Protein AF-A0A564G6Y8-F1 (afdb_monomer_lite)

Foldseek 3Di:
DLVVVVPDQQPQDFAEAAPCPQPQLGLYHADPPDPVSVVVVVVSRVQLVVQSVLFDPLLSVFPQLLSLVLSNCRSSVGKADPFPPPDPSGNVSSSVDDPVSNVVSQVVCVVVVQWDWDDDVGGIIIHGDPVSNVLRRPDPVSVVSRPPPPDDDDDDDDDPDDDDDDDDDPPDDPPLNPDDQFDVVLQVVVCVVPNPVVLVVLLVVLLVLLVVQDDPPDDLVVNLVSLVVQLVSCVNSGRRSLNVLSVCCNVDDPVCNVVSSVSNNVSSVVSNVVVVD

Structure (mmCIF, N/CA/C/O backbone):
data_AF-A0A564G6Y8-F1
#
_entry.id   AF-A0A564G6Y8-F1
#
loop_
_atom_site.group_PDB
_atom_site.id
_atom_site.type_symbol
_atom_site.label_atom_id
_atom_site.label_alt_id
_atom_site.label_comp_id
_atom_site.label_asym_id
_atom_site.label_entity_id
_atom_site.label_seq_id
_atom_site.pdbx_PDB_ins_code
_atom_site.Cartn_x
_atom_site.Cartn_y
_atom_site.Cartn_z
_atom_site.occupancy
_atom_site.B_iso_or_equiv
_atom_site.auth_seq_id
_atom_site.auth_comp_id
_atom_site.auth_asym_id
_atom_site.auth_atom_id
_atom_site.pdbx_PDB_model_num
ATOM 1 N N . MET A 1 1 ? -14.590 5.970 0.891 1.00 46.12 1 MET A N 1
ATOM 2 C CA . MET A 1 1 ? -13.570 6.232 1.940 1.00 46.12 1 MET A CA 1
ATOM 3 C C . MET A 1 1 ? -12.193 6.660 1.417 1.00 46.12 1 MET A C 1
ATOM 5 O O . MET A 1 1 ? -11.614 7.534 2.045 1.00 46.12 1 MET A O 1
ATOM 9 N N . ARG A 1 2 ? -11.658 6.133 0.295 1.00 40.97 2 ARG A N 1
ATOM 10 C CA . ARG A 1 2 ? -10.359 6.598 -0.260 1.00 40.97 2 ARG A CA 1
ATOM 11 C C . ARG A 1 2 ? -10.330 8.102 -0.607 1.00 40.97 2 ARG A C 1
ATOM 13 O O . ARG A 1 2 ? -9.327 8.745 -0.338 1.00 40.97 2 ARG A O 1
ATOM 20 N N . ALA A 1 3 ? -11.436 8.666 -1.105 1.00 35.22 3 ALA A N 1
ATOM 21 C CA . ALA A 1 3 ? -11.527 10.088 -1.469 1.00 35.22 3 ALA A CA 1
ATOM 22 C C . ALA A 1 3 ? -11.421 11.051 -0.264 1.00 35.22 3 ALA A C 1
ATOM 24 O O . ALA A 1 3 ? -10.699 12.034 -0.337 1.00 35.22 3 ALA A O 1
ATOM 25 N N . LEU A 1 4 ? -12.034 10.724 0.883 1.00 41.53 4 LEU A N 1
ATOM 26 C CA . LEU A 1 4 ? -11.969 11.551 2.105 1.00 41.53 4 LEU A CA 1
ATOM 27 C C . LEU A 1 4 ? -10.580 11.568 2.768 1.00 41.53 4 LEU A C 1
ATOM 29 O O . LEU A 1 4 ? -10.288 12.452 3.568 1.00 41.53 4 LEU A O 1
ATOM 33 N N . ARG A 1 5 ? -9.721 10.590 2.450 1.00 51.88 5 ARG A N 1
ATOM 34 C CA . ARG A 1 5 ? -8.335 10.515 2.946 1.00 51.88 5 ARG A CA 1
ATOM 35 C C . ARG A 1 5 ? -7.335 11.250 2.048 1.00 51.88 5 ARG A C 1
ATOM 37 O O . ARG A 1 5 ? -6.194 11.431 2.457 1.00 51.88 5 ARG A O 1
ATOM 44 N N . ALA A 1 6 ? -7.747 11.657 0.845 1.00 44.59 6 ALA A N 1
ATOM 45 C CA . ALA A 1 6 ? -6.898 12.378 -0.103 1.00 44.59 6 ALA A CA 1
ATOM 46 C C . ALA A 1 6 ? -6.773 13.879 0.223 1.00 44.59 6 ALA A C 1
ATOM 48 O O . ALA A 1 6 ? -5.846 14.526 -0.252 1.00 44.59 6 ALA A O 1
ATOM 49 N N . GLU A 1 7 ? -7.655 14.428 1.065 1.00 42.41 7 GLU A N 1
ATOM 50 C CA . GLU A 1 7 ? -7.741 15.873 1.344 1.00 42.41 7 GLU A CA 1
ATOM 51 C C . GLU A 1 7 ? -6.740 16.405 2.392 1.00 42.41 7 GLU A C 1
ATOM 53 O O . GLU A 1 7 ? -6.908 17.509 2.906 1.00 42.41 7 GLU A O 1
ATOM 58 N N . GLY A 1 8 ? -5.670 15.666 2.695 1.00 48.22 8 GLY A N 1
ATOM 59 C CA . GLY A 1 8 ? -4.475 16.251 3.308 1.00 48.22 8 GLY A CA 1
ATOM 60 C C . GLY A 1 8 ? -3.803 15.425 4.412 1.00 48.22 8 GLY A C 1
ATOM 61 O O . GLY A 1 8 ? -4.428 14.560 5.035 1.00 48.22 8 GLY A O 1
ATOM 62 N N . PRO A 1 9 ? -2.509 15.691 4.674 1.00 49.94 9 PRO A N 1
ATOM 63 C CA . PRO A 1 9 ? -1.788 15.129 5.811 1.00 49.94 9 PRO A CA 1
ATOM 64 C C . PRO A 1 9 ? -2.436 15.628 7.113 1.00 49.94 9 PRO A C 1
ATOM 66 O O . PRO A 1 9 ? -2.500 16.828 7.353 1.00 49.94 9 PRO A O 1
ATOM 69 N N . GLY A 1 10 ? -2.966 14.718 7.936 1.00 55.22 10 GLY A N 1
ATOM 70 C CA . GLY A 1 10 ? -3.422 15.050 9.296 1.00 55.22 10 GLY A CA 1
ATOM 71 C C . GLY A 1 10 ? -4.819 14.567 9.689 1.00 55.22 10 GLY A C 1
ATOM 72 O O . GLY A 1 10 ? -5.166 14.620 10.869 1.00 55.22 10 GLY A O 1
ATOM 73 N N . ARG A 1 11 ? -5.634 14.041 8.765 1.00 67.62 11 ARG A N 1
ATOM 74 C CA . ARG A 1 11 ? -6.929 13.441 9.135 1.00 67.62 11 ARG A CA 1
ATOM 75 C C . ARG A 1 11 ? -6.769 11.961 9.472 1.00 67.62 11 ARG A C 1
ATOM 77 O O . ARG A 1 11 ? -7.093 11.085 8.675 1.00 67.62 11 ARG A O 1
ATOM 84 N N . PHE A 1 12 ? -6.281 11.688 10.681 1.00 81.00 12 PHE A N 1
ATOM 85 C CA . PHE A 1 12 ? -6.441 10.371 11.293 1.00 81.00 12 PHE A CA 1
ATOM 86 C C . PHE A 1 12 ? -7.941 10.133 11.484 1.00 81.00 12 PHE A C 1
ATOM 88 O O . PHE A 1 12 ? -8.602 10.864 12.224 1.00 81.00 12 PHE A O 1
ATOM 95 N N . LEU A 1 13 ? -8.483 9.151 10.768 1.00 83.94 13 LEU A N 1
ATOM 96 C CA . LEU A 1 13 ? -9.878 8.736 10.865 1.00 83.94 13 LEU A CA 1
ATOM 97 C C . LEU A 1 13 ? -9.924 7.265 11.253 1.00 83.94 13 LEU A C 1
ATOM 99 O O . LEU A 1 13 ? -9.162 6.482 10.669 1.00 83.94 13 LEU A O 1
ATOM 103 N N . PRO A 1 14 ? -10.830 6.877 12.163 1.00 87.12 14 PRO A N 1
ATOM 104 C CA . PRO A 1 14 ? -11.005 5.476 12.447 1.00 87.12 14 PRO A CA 1
ATOM 105 C C . PRO A 1 14 ? -11.569 4.750 11.214 1.00 87.12 14 PRO A C 1
ATOM 107 O O . PRO A 1 14 ? -12.284 5.327 10.389 1.00 87.12 14 PRO A O 1
ATOM 110 N N . ALA A 1 15 ? -11.217 3.482 11.055 1.00 85.50 15 ALA A N 1
ATOM 111 C CA . ALA A 1 15 ? -11.684 2.596 10.005 1.00 85.50 15 ALA A CA 1
ATOM 112 C C . ALA A 1 15 ? -12.448 1.442 10.646 1.00 85.50 15 ALA A C 1
ATOM 114 O O . ALA A 1 15 ? -11.874 0.722 11.452 1.00 85.50 15 ALA A O 1
ATOM 115 N N . PHE A 1 16 ? -13.698 1.231 10.247 1.00 87.88 16 PHE A N 1
ATOM 116 C CA . PHE A 1 16 ? -14.502 0.107 10.718 1.00 87.88 16 PHE A CA 1
ATOM 117 C C . PHE A 1 16 ? -14.757 -0.879 9.583 1.00 87.88 16 PHE A C 1
ATOM 119 O O . PHE A 1 16 ? -15.018 -0.472 8.447 1.00 87.88 16 PHE A O 1
ATOM 126 N N . ASP A 1 17 ? -14.660 -2.167 9.893 1.00 87.75 17 ASP A N 1
ATOM 127 C CA . ASP A 1 17 ? -14.979 -3.246 8.971 1.00 87.75 17 ASP A CA 1
ATOM 128 C C . ASP A 1 17 ? -16.485 -3.514 8.984 1.00 87.75 17 ASP A C 1
ATOM 130 O O . ASP A 1 17 ? -17.023 -4.074 9.936 1.00 87.75 17 ASP A O 1
ATOM 134 N N . LEU A 1 18 ? -17.154 -3.123 7.901 1.00 87.19 18 LEU A N 1
ATOM 135 C CA . LEU A 1 18 ? -18.578 -3.392 7.682 1.00 87.19 18 LEU A CA 1
ATOM 136 C C . LEU A 1 18 ? -18.835 -4.789 7.108 1.00 87.19 18 LEU A C 1
ATOM 138 O O . LEU A 1 18 ? -19.961 -5.279 7.110 1.00 87.19 18 LEU A O 1
ATOM 142 N N . THR A 1 19 ? -17.797 -5.417 6.557 1.00 82.69 19 THR A N 1
ATOM 143 C CA . THR A 1 19 ? -17.888 -6.670 5.801 1.00 82.69 19 THR A CA 1
ATOM 144 C C . THR A 1 19 ? -17.596 -7.887 6.676 1.00 82.69 19 THR A C 1
ATOM 146 O O . THR A 1 19 ? -18.129 -8.968 6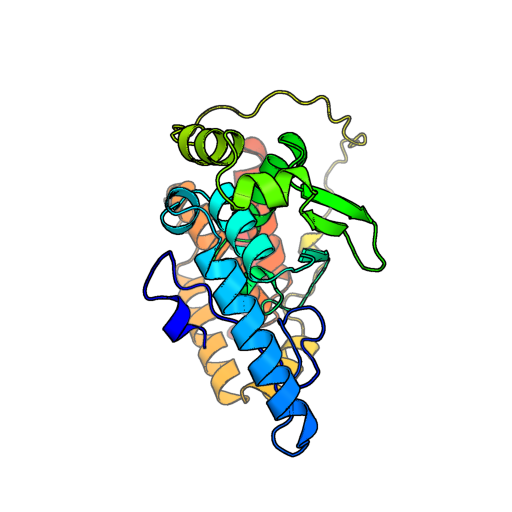.428 1.00 82.69 19 THR A O 1
ATOM 149 N N . GLY A 1 20 ? -16.797 -7.709 7.730 1.00 81.88 20 GLY A N 1
ATOM 150 C CA . GLY A 1 20 ? -16.228 -8.775 8.559 1.00 81.88 20 GLY A CA 1
ATOM 151 C C . GLY A 1 20 ? -15.090 -9.539 7.889 1.00 81.88 20 GLY A C 1
ATOM 152 O O . GLY A 1 20 ? -14.736 -10.619 8.353 1.00 81.88 20 GLY A O 1
ATOM 153 N N . ARG A 1 21 ? -14.559 -9.032 6.772 1.00 78.00 21 ARG A N 1
ATOM 154 C CA . ARG A 1 21 ? -13.476 -9.665 6.005 1.00 78.00 21 ARG A CA 1
ATOM 155 C C . ARG A 1 21 ? -12.120 -9.002 6.222 1.00 78.00 21 ARG A C 1
ATOM 157 O O . ARG A 1 21 ? -11.100 -9.621 5.947 1.00 78.00 21 ARG A O 1
ATOM 164 N N . LEU A 1 22 ? -12.102 -7.754 6.686 1.00 72.69 22 LEU A N 1
ATOM 165 C CA . LEU A 1 22 ? -10.883 -6.966 6.872 1.00 72.69 22 LEU A CA 1
ATOM 166 C C . LEU A 1 22 ? -10.235 -7.243 8.233 1.00 72.69 22 LEU A C 1
ATOM 168 O O . LEU A 1 22 ? -9.028 -7.052 8.389 1.00 72.69 22 LEU A O 1
ATOM 172 N N . GLY A 1 23 ? -11.022 -7.713 9.207 1.00 76.75 23 GLY A N 1
ATOM 173 C CA . GLY A 1 23 ? -10.536 -8.195 10.499 1.00 76.75 23 GLY A CA 1
ATOM 174 C C . GLY A 1 23 ? -9.593 -7.190 11.181 1.00 76.75 23 GLY A C 1
ATOM 175 O O . GLY A 1 23 ? -9.994 -6.045 11.403 1.00 76.75 23 GLY A O 1
ATOM 176 N N . PRO A 1 24 ? -8.334 -7.563 11.490 1.00 72.75 24 PRO A N 1
ATOM 177 C CA . PRO A 1 24 ? -7.395 -6.709 12.225 1.00 72.75 24 PRO A CA 1
ATOM 178 C C . PRO A 1 24 ? -6.894 -5.485 11.434 1.00 72.75 24 PRO A C 1
ATOM 180 O O . PRO A 1 24 ? -6.128 -4.682 11.964 1.00 72.75 24 PRO A O 1
ATOM 183 N N . ALA A 1 25 ? -7.295 -5.312 10.169 1.00 71.69 25 ALA A N 1
ATOM 184 C CA . ALA A 1 25 ? -6.948 -4.130 9.378 1.00 71.69 25 ALA A CA 1
ATOM 185 C C . ALA A 1 25 ? -7.739 -2.861 9.776 1.00 71.69 25 ALA A C 1
ATOM 187 O O . ALA A 1 25 ? -7.372 -1.747 9.374 1.00 71.69 25 ALA A O 1
ATOM 188 N N . CYS A 1 26 ? -8.815 -3.012 10.554 1.00 81.44 26 CYS A N 1
ATOM 189 C CA . CYS A 1 26 ? -9.717 -1.949 11.006 1.00 81.44 26 CYS A CA 1
ATOM 190 C C . CYS A 1 26 ? -9.592 -1.697 12.527 1.00 81.44 26 CYS A C 1
ATOM 192 O O . CYS A 1 26 ? -9.116 -2.557 13.256 1.00 81.44 26 CYS A O 1
ATOM 194 N N . ASP A 1 27 ? -10.018 -0.523 13.014 1.00 84.56 27 ASP A N 1
ATOM 195 C CA . ASP A 1 27 ? -10.105 -0.201 14.458 1.00 84.56 27 ASP A CA 1
ATOM 196 C C . ASP A 1 27 ? -11.228 -0.964 15.170 1.00 84.56 27 ASP A C 1
ATOM 198 O O . ASP A 1 27 ? -11.277 -1.011 16.396 1.00 84.56 27 ASP A O 1
ATOM 202 N N . GLY A 1 28 ? -12.153 -1.533 14.404 1.00 87.25 28 GLY A N 1
ATOM 203 C CA . GLY A 1 28 ? -13.235 -2.365 14.902 1.00 87.25 28 GLY A CA 1
ATOM 204 C C . GLY A 1 28 ? -14.051 -2.939 13.754 1.00 87.25 28 GLY A C 1
ATOM 205 O O . GLY A 1 28 ? -13.919 -2.508 12.606 1.00 87.25 28 GLY A O 1
ATOM 206 N N . ALA A 1 29 ? -14.908 -3.902 14.068 1.00 89.94 29 ALA A N 1
ATOM 207 C CA . ALA A 1 29 ? -15.982 -4.324 13.182 1.00 89.94 29 ALA A CA 1
ATOM 208 C C . ALA A 1 29 ? -17.252 -3.545 13.536 1.00 89.94 29 ALA A C 1
ATOM 210 O O . ALA A 1 29 ? -17.456 -3.197 14.698 1.00 89.94 29 ALA A O 1
ATOM 211 N N . PHE A 1 30 ? -18.086 -3.265 12.539 1.00 92.62 30 PHE A N 1
ATOM 212 C CA . PHE A 1 30 ? -19.394 -2.664 12.765 1.00 92.62 30 PHE A CA 1
ATOM 213 C C . PHE A 1 30 ? -20.471 -3.401 11.969 1.00 92.62 30 PHE A C 1
ATOM 215 O O . PHE A 1 30 ? -20.325 -3.619 10.764 1.00 92.62 30 PHE A O 1
ATOM 222 N N . ARG A 1 31 ? -21.555 -3.765 12.650 1.00 92.31 31 ARG A N 1
ATOM 223 C CA . ARG A 1 31 ? -22.724 -4.457 12.107 1.00 92.31 31 ARG A CA 1
ATOM 224 C C . ARG A 1 31 ? -23.958 -3.631 12.425 1.00 92.31 31 ARG A C 1
ATOM 226 O O . ARG A 1 31 ? -24.257 -3.363 13.581 1.00 92.31 31 ARG A O 1
ATOM 233 N N . VAL A 1 32 ? -24.642 -3.171 11.381 1.00 90.50 32 VAL A N 1
ATOM 234 C CA . VAL A 1 32 ? -25.769 -2.235 11.522 1.00 90.50 32 VAL A CA 1
ATOM 235 C C . VAL A 1 32 ? -26.968 -2.871 12.232 1.00 90.50 32 VAL A C 1
ATOM 237 O O . VAL A 1 32 ? -27.728 -2.177 12.902 1.00 90.50 32 VAL A O 1
ATOM 240 N N . ASP A 1 33 ? -27.109 -4.183 12.080 1.00 92.31 33 ASP A N 1
ATOM 241 C CA . ASP A 1 33 ? -28.158 -5.042 12.618 1.00 92.31 33 ASP A CA 1
ATOM 242 C C . ASP A 1 33 ? -27.882 -5.536 14.047 1.00 92.31 33 ASP A C 1
ATOM 244 O O . ASP A 1 33 ? -28.770 -6.116 14.667 1.00 92.31 33 ASP A O 1
ATOM 248 N N . GLU A 1 34 ? -26.699 -5.258 14.603 1.00 93.25 34 GLU A N 1
ATOM 249 C CA . GLU A 1 34 ? -26.321 -5.630 15.968 1.00 93.25 34 GLU A CA 1
ATOM 250 C C . GLU A 1 34 ? -26.311 -4.384 16.878 1.00 93.25 34 GLU A C 1
ATOM 252 O O . GLU A 1 34 ? -25.430 -3.529 16.741 1.00 93.25 34 GLU A O 1
ATOM 257 N N . PRO A 1 35 ? -27.251 -4.255 17.838 1.00 91.31 35 PRO A N 1
ATOM 258 C CA . PRO A 1 35 ? -27.312 -3.105 18.745 1.00 91.31 35 PRO A CA 1
ATOM 259 C C . PRO A 1 35 ? -25.998 -2.837 19.495 1.00 91.31 35 PRO A C 1
ATOM 261 O O . PRO A 1 35 ? -25.528 -1.701 19.512 1.00 91.31 35 PRO A O 1
ATOM 264 N N . ASP A 1 36 ? -25.349 -3.883 20.013 1.00 90.88 36 ASP A N 1
ATOM 265 C CA . ASP A 1 36 ? -24.081 -3.779 20.754 1.00 90.88 36 ASP A CA 1
ATOM 266 C C . ASP A 1 36 ? -22.931 -3.217 19.893 1.00 90.88 36 ASP A C 1
ATOM 268 O O . ASP A 1 36 ? -21.972 -2.625 20.400 1.00 90.88 36 ASP A O 1
ATOM 272 N N . SER A 1 37 ? -23.032 -3.346 18.564 1.00 91.88 37 SER A N 1
ATOM 273 C CA . SER A 1 37 ? -22.045 -2.812 17.625 1.00 91.88 37 SER A CA 1
ATOM 274 C C . SER A 1 37 ? -22.020 -1.281 17.613 1.00 91.88 37 SER A C 1
ATOM 276 O O . SER A 1 37 ? -20.967 -0.675 17.390 1.00 91.88 37 SER A O 1
ATOM 278 N N . TRP A 1 38 ? -23.148 -0.630 17.913 1.00 92.06 38 TRP A N 1
ATOM 279 C CA . TRP A 1 38 ? -23.226 0.827 18.030 1.00 92.06 38 TRP A CA 1
ATOM 280 C C . TRP A 1 38 ? -22.474 1.350 19.254 1.00 92.06 38 TRP A C 1
ATOM 282 O O . TRP A 1 38 ? -21.728 2.326 19.140 1.00 92.06 38 TRP A O 1
ATOM 292 N N . ASP A 1 39 ? -22.596 0.677 20.397 1.00 92.00 39 ASP A N 1
ATOM 293 C CA . ASP A 1 39 ? -21.847 1.033 21.605 1.00 92.00 39 ASP A CA 1
ATOM 294 C C . ASP A 1 39 ? -20.344 0.816 21.407 1.00 92.00 39 ASP A C 1
ATOM 296 O O . ASP A 1 39 ? -19.531 1.682 21.754 1.00 92.00 39 ASP A O 1
ATOM 300 N N . GLY A 1 40 ? -19.969 -0.292 20.756 1.00 89.25 40 GLY A N 1
ATOM 301 C CA . GLY A 1 40 ? -18.591 -0.561 20.346 1.00 89.25 40 GLY A CA 1
ATOM 302 C C . GLY A 1 40 ? -18.023 0.533 19.434 1.00 89.25 40 GLY A C 1
ATOM 303 O O . GLY A 1 40 ? -16.927 1.044 19.686 1.00 89.25 40 GLY A O 1
ATOM 304 N N . LEU A 1 41 ? -18.789 0.956 18.423 1.00 92.81 41 LEU A N 1
ATOM 305 C CA . LEU A 1 41 ? -18.435 2.056 17.522 1.00 92.81 41 LEU A CA 1
ATOM 306 C C . LEU A 1 41 ? -18.221 3.367 18.290 1.00 92.81 41 LEU A C 1
ATOM 308 O O . LEU A 1 41 ? -17.189 4.021 18.122 1.00 92.81 41 LEU A O 1
ATOM 312 N N . VAL A 1 42 ? -19.157 3.749 19.164 1.00 93.94 42 VAL A N 1
ATOM 313 C CA . VAL A 1 42 ? -19.058 4.977 19.972 1.00 93.94 42 VAL A CA 1
ATOM 314 C C . VAL A 1 42 ? -17.835 4.932 20.887 1.00 93.94 42 VAL A C 1
ATOM 316 O O . VAL A 1 42 ? -17.089 5.915 20.971 1.00 93.94 42 VAL A O 1
ATOM 319 N N . HIS A 1 43 ? -17.595 3.803 21.555 1.00 91.62 43 HIS A N 1
ATOM 320 C CA . HIS A 1 43 ? -16.432 3.626 22.417 1.00 91.62 43 HIS A CA 1
ATOM 321 C C . HIS A 1 43 ? -15.122 3.756 21.628 1.00 91.62 43 HIS A C 1
ATOM 323 O O . HIS A 1 43 ? -14.238 4.523 22.024 1.00 91.62 43 HIS A O 1
ATOM 329 N N . ALA A 1 44 ? -15.019 3.076 20.484 1.00 90.75 44 ALA A N 1
ATOM 330 C CA . ALA A 1 44 ? -13.846 3.120 19.619 1.00 90.75 44 ALA A CA 1
ATOM 331 C C . ALA A 1 44 ? -13.589 4.532 19.066 1.00 90.75 44 ALA A C 1
ATOM 333 O O . ALA A 1 44 ? -12.461 5.021 19.141 1.00 90.75 44 ALA A O 1
ATOM 334 N N . VAL A 1 45 ? -14.626 5.239 18.601 1.00 93.06 45 VAL A N 1
ATOM 335 C CA . VAL A 1 45 ? -14.515 6.631 18.127 1.00 93.06 45 VAL A CA 1
ATOM 336 C C . VAL A 1 45 ? -14.040 7.563 19.245 1.00 93.06 45 VAL A C 1
ATOM 338 O O . VAL A 1 45 ? -13.147 8.382 19.023 1.00 93.06 45 VAL A O 1
ATOM 341 N N . ARG A 1 46 ? -14.577 7.427 20.465 1.00 94.88 46 ARG A N 1
ATOM 342 C CA . ARG A 1 46 ? -14.143 8.229 21.623 1.00 94.88 46 ARG A CA 1
ATOM 343 C C . ARG A 1 46 ? -12.699 7.928 22.022 1.00 94.88 46 ARG A C 1
ATOM 345 O O . ARG A 1 46 ? -11.946 8.858 22.305 1.00 94.88 46 ARG A O 1
ATOM 352 N N . ALA A 1 47 ? -12.299 6.657 22.046 1.00 93.19 47 ALA A N 1
ATOM 353 C CA . ALA A 1 47 ? -10.924 6.259 22.347 1.00 93.19 47 ALA A CA 1
ATOM 354 C C . ALA A 1 47 ? -9.938 6.803 21.303 1.00 93.19 47 ALA A C 1
ATOM 356 O O . ALA A 1 47 ? -8.910 7.376 21.663 1.00 93.19 47 ALA A O 1
ATOM 357 N N . PHE A 1 48 ? -10.295 6.700 20.023 1.00 93.56 48 PHE A N 1
ATOM 358 C CA . PHE A 1 48 ? -9.522 7.251 18.918 1.00 93.56 48 PHE A CA 1
ATOM 359 C C . PHE A 1 48 ? -9.376 8.773 19.033 1.00 93.56 48 PHE A C 1
ATOM 361 O O . PHE A 1 48 ? -8.266 9.289 18.921 1.00 93.56 48 PHE A O 1
ATOM 368 N N . ALA A 1 49 ? -10.470 9.496 19.305 1.00 92.56 49 ALA A N 1
ATOM 369 C CA . ALA A 1 49 ? -10.443 10.946 19.488 1.00 92.56 49 ALA A CA 1
ATOM 370 C C . ALA A 1 49 ? -9.505 11.355 20.633 1.00 92.56 49 ALA A C 1
ATOM 372 O O . ALA A 1 49 ? -8.626 12.184 20.420 1.00 92.56 49 ALA A O 1
ATOM 373 N N . ARG A 1 50 ? -9.597 10.697 21.798 1.00 95.12 50 ARG A N 1
ATOM 374 C CA . ARG A 1 50 ? -8.693 10.958 22.932 1.00 95.12 50 ARG A CA 1
ATOM 375 C C . ARG A 1 50 ? -7.222 10.760 22.568 1.00 95.12 50 ARG A C 1
ATOM 377 O O . ARG A 1 50 ? -6.400 11.610 22.893 1.00 95.12 50 ARG A O 1
ATOM 384 N N . ARG A 1 51 ? -6.878 9.665 21.879 1.00 94.94 51 ARG A N 1
ATOM 385 C CA . ARG A 1 51 ? -5.492 9.415 21.444 1.00 94.94 51 ARG A CA 1
ATOM 386 C C . ARG A 1 51 ? -5.031 10.434 20.413 1.00 94.94 51 ARG A C 1
ATOM 388 O O . ARG A 1 51 ? -3.921 10.937 20.507 1.00 94.94 51 ARG A O 1
ATOM 395 N N . ARG A 1 52 ? -5.886 10.788 19.454 1.00 92.88 52 ARG A N 1
ATOM 396 C CA . ARG A 1 52 ? -5.581 11.837 18.478 1.00 92.88 52 ARG A CA 1
ATOM 397 C C . ARG A 1 52 ? -5.307 13.171 19.162 1.00 92.88 52 ARG A C 1
ATOM 399 O O . ARG A 1 52 ? -4.381 13.861 18.750 1.00 92.88 52 ARG A O 1
ATOM 406 N N . ASP A 1 53 ? -6.087 13.530 20.174 1.00 92.88 53 ASP A N 1
ATOM 407 C CA . ASP A 1 53 ? -5.939 14.796 20.894 1.00 92.88 53 ASP A CA 1
ATOM 408 C C . ASP A 1 53 ? -4.672 14.795 21.772 1.00 92.88 53 ASP A C 1
ATOM 410 O O . ASP A 1 53 ? -4.004 15.822 21.863 1.00 92.88 53 ASP A O 1
ATOM 414 N N . ALA A 1 54 ? -4.284 13.631 22.309 1.00 94.38 54 ALA A N 1
ATOM 415 C CA . ALA A 1 54 ? -3.029 13.421 23.039 1.00 94.38 54 ALA A CA 1
ATOM 416 C C . ALA A 1 54 ? -1.776 13.318 22.146 1.00 94.38 54 ALA A C 1
ATOM 418 O O . ALA A 1 54 ? -0.665 13.310 22.668 1.00 94.38 54 ALA A O 1
ATOM 419 N N . LEU A 1 55 ? -1.935 13.198 20.824 1.00 93.69 55 LEU A N 1
ATOM 420 C CA . LEU A 1 55 ? -0.813 13.157 19.889 1.00 93.69 55 LEU A CA 1
ATOM 421 C C . LEU A 1 55 ? -0.091 14.509 19.874 1.00 93.69 55 LEU A C 1
ATOM 423 O O . LEU A 1 55 ? -0.734 15.557 19.744 1.00 93.69 55 LEU A O 1
ATOM 427 N N . ASP A 1 56 ? 1.237 14.463 19.922 1.00 92.94 56 ASP A N 1
ATOM 428 C CA . ASP A 1 56 ? 2.094 15.636 19.816 1.00 92.94 56 ASP A CA 1
ATOM 429 C C . ASP A 1 56 ? 1.748 16.485 18.566 1.00 92.94 56 ASP A C 1
ATOM 431 O O . ASP A 1 56 ? 1.608 15.942 17.458 1.00 92.94 56 ASP A O 1
ATOM 435 N N . PRO A 1 57 ? 1.592 17.819 18.700 1.00 90.25 57 PRO A N 1
ATOM 436 C CA . PRO A 1 57 ? 1.240 18.683 17.576 1.00 90.25 57 PRO A CA 1
ATOM 437 C C . PRO A 1 57 ? 2.237 18.644 16.411 1.00 90.25 57 PRO A C 1
ATOM 439 O O . PRO A 1 57 ? 1.808 18.748 15.259 1.00 90.25 57 PRO A O 1
ATOM 442 N N . ALA A 1 58 ? 3.537 18.473 16.675 1.00 89.75 58 ALA A N 1
ATOM 443 C CA . ALA A 1 58 ? 4.548 18.386 15.627 1.00 89.75 58 ALA A CA 1
ATOM 444 C C . ALA A 1 58 ? 4.418 17.070 14.853 1.00 89.75 58 ALA A C 1
ATOM 446 O O . ALA A 1 58 ? 4.450 17.091 13.623 1.00 89.75 58 ALA A O 1
ATOM 447 N N . LEU A 1 59 ? 4.162 15.946 15.532 1.00 89.69 59 LEU A N 1
ATOM 448 C CA . LEU A 1 59 ? 3.846 14.680 14.854 1.00 89.69 59 LEU A CA 1
ATOM 449 C C . LEU A 1 59 ? 2.554 14.758 14.041 1.00 89.69 59 LEU A C 1
ATOM 451 O O . LEU A 1 59 ? 2.481 14.199 12.948 1.00 89.69 59 LEU A O 1
ATOM 455 N N . ARG A 1 60 ? 1.538 15.476 14.534 1.00 87.88 60 ARG A N 1
ATOM 456 C CA . ARG A 1 60 ? 0.281 15.679 13.798 1.00 87.88 60 ARG A CA 1
ATOM 457 C C . ARG A 1 60 ? 0.495 16.436 12.483 1.00 87.88 60 ARG A C 1
ATOM 459 O O . ARG A 1 60 ? -0.192 16.146 11.505 1.00 87.88 60 ARG A O 1
ATOM 466 N N . ALA A 1 61 ? 1.426 17.388 12.468 1.00 86.81 61 ALA A N 1
ATOM 467 C CA . ALA A 1 61 ? 1.783 18.181 11.293 1.00 86.81 61 ALA A CA 1
ATOM 468 C C . ALA A 1 61 ? 2.876 17.535 10.418 1.00 86.81 61 ALA A C 1
ATOM 470 O O . ALA A 1 61 ? 3.137 18.013 9.312 1.00 86.81 61 ALA A O 1
ATOM 471 N N . ALA A 1 62 ? 3.526 16.470 10.895 1.00 87.12 62 ALA A N 1
ATOM 472 C CA . ALA A 1 62 ? 4.667 15.872 10.222 1.00 87.12 62 ALA A CA 1
ATOM 473 C C . ALA A 1 62 ? 4.282 15.230 8.880 1.00 87.12 62 ALA A C 1
ATOM 475 O O . ALA A 1 62 ? 3.291 14.507 8.748 1.00 87.12 62 ALA A O 1
ATOM 476 N N . THR A 1 63 ? 5.122 15.463 7.874 1.00 86.31 63 THR A N 1
ATOM 477 C CA . THR A 1 63 ? 5.009 14.849 6.542 1.00 86.31 63 THR A CA 1
ATOM 478 C C . THR A 1 63 ? 5.963 13.672 6.352 1.00 86.31 63 THR A C 1
ATOM 480 O O . THR A 1 63 ? 5.751 12.871 5.439 1.00 86.31 63 THR A O 1
ATOM 483 N N . ASP A 1 64 ? 6.962 13.542 7.229 1.00 88.50 64 ASP A N 1
ATOM 484 C CA . ASP A 1 64 ? 7.923 12.442 7.246 1.00 88.50 64 ASP A CA 1
ATOM 485 C C . ASP A 1 64 ? 7.219 11.072 7.384 1.00 88.50 64 ASP A C 1
ATOM 487 O O . ASP A 1 64 ? 6.344 10.913 8.244 1.00 88.50 64 ASP A O 1
ATOM 491 N N . PRO A 1 65 ? 7.574 10.066 6.561 1.00 90.38 65 PRO A N 1
ATOM 492 C CA . PRO A 1 65 ? 6.963 8.743 6.624 1.00 90.38 65 PRO A CA 1
ATOM 493 C C . PRO A 1 65 ? 7.032 8.054 7.992 1.00 90.38 65 PRO A C 1
ATOM 495 O O . PRO A 1 65 ? 6.044 7.432 8.386 1.00 90.38 65 PRO A O 1
ATOM 498 N N . ALA A 1 66 ? 8.149 8.155 8.722 1.00 93.19 66 ALA A N 1
ATOM 499 C CA . ALA A 1 66 ? 8.313 7.495 10.017 1.00 93.19 66 ALA A CA 1
ATOM 500 C C . ALA A 1 66 ? 7.455 8.167 11.095 1.00 93.19 66 ALA A C 1
ATOM 502 O O . ALA A 1 66 ? 6.716 7.485 11.806 1.00 93.19 66 ALA A O 1
ATOM 503 N N . ALA A 1 67 ? 7.451 9.500 11.141 1.00 91.88 67 ALA A N 1
ATOM 504 C CA . ALA A 1 67 ? 6.578 10.280 12.015 1.00 91.88 67 ALA A CA 1
ATOM 505 C C . ALA A 1 67 ? 5.090 10.011 11.727 1.00 91.88 67 ALA A C 1
ATOM 507 O O . ALA A 1 67 ? 4.294 9.809 12.647 1.00 91.88 67 ALA A O 1
ATOM 508 N N . ARG A 1 68 ? 4.708 9.931 10.445 1.00 89.69 68 ARG A N 1
ATOM 509 C CA . ARG A 1 68 ? 3.336 9.593 10.038 1.00 89.69 68 ARG A CA 1
ATOM 510 C C . ARG A 1 68 ? 2.942 8.177 10.432 1.00 89.69 68 ARG A C 1
ATOM 512 O O . ARG A 1 68 ? 1.807 7.965 10.862 1.00 89.69 68 ARG A O 1
ATOM 519 N N . LEU A 1 69 ? 3.850 7.214 10.280 1.00 92.06 69 LEU A N 1
ATOM 520 C CA . LEU A 1 69 ? 3.610 5.840 10.701 1.00 92.06 69 LEU A CA 1
ATOM 521 C C . LEU A 1 69 ? 3.458 5.752 12.225 1.00 92.06 69 LEU A C 1
ATOM 523 O O . LEU A 1 69 ? 2.501 5.141 12.692 1.00 92.06 69 LEU A O 1
ATOM 527 N N . LEU A 1 70 ? 4.334 6.413 12.987 1.00 93.69 70 LEU A N 1
ATOM 528 C CA . LEU A 1 70 ? 4.255 6.491 14.447 1.00 93.69 70 LEU A CA 1
ATOM 529 C C . LEU A 1 70 ? 2.904 7.049 14.902 1.00 93.69 70 LEU A C 1
ATOM 531 O O . LEU A 1 70 ? 2.209 6.422 15.700 1.00 93.69 70 LEU A O 1
ATOM 535 N N . ALA A 1 71 ? 2.495 8.186 14.336 1.00 92.31 71 ALA A N 1
ATOM 536 C CA . ALA A 1 71 ? 1.212 8.802 14.640 1.00 92.31 71 ALA A CA 1
ATOM 537 C C . ALA A 1 71 ? 0.028 7.885 14.284 1.00 92.31 71 ALA A C 1
ATOM 539 O O . ALA A 1 71 ? -0.903 7.742 15.076 1.00 92.31 71 ALA A O 1
ATOM 540 N N . ALA A 1 72 ? 0.071 7.210 13.130 1.00 90.81 72 ALA A N 1
ATOM 541 C CA . ALA A 1 72 ? -0.980 6.280 12.722 1.00 90.81 72 ALA A CA 1
ATOM 542 C C . ALA A 1 72 ? -1.100 5.075 13.672 1.00 90.81 72 ALA A C 1
ATOM 544 O O . ALA A 1 72 ? -2.213 4.715 14.062 1.00 90.81 72 ALA A O 1
ATOM 545 N N . LEU A 1 73 ? 0.030 4.478 14.068 1.00 92.12 73 LEU A N 1
ATOM 546 C CA . LEU A 1 73 ? 0.061 3.357 15.011 1.00 92.12 73 LEU A CA 1
ATOM 547 C C . LEU A 1 73 ? -0.437 3.774 16.399 1.00 92.12 73 LEU A C 1
ATOM 549 O O . LEU A 1 73 ? -1.208 3.039 17.013 1.00 92.12 73 LEU A O 1
ATOM 553 N N . PHE A 1 74 ? -0.048 4.964 16.864 1.00 94.38 74 PHE A N 1
ATOM 554 C CA . PHE A 1 74 ? -0.448 5.486 18.168 1.00 94.38 74 PHE A CA 1
ATOM 555 C C . PHE A 1 74 ? -1.946 5.781 18.229 1.00 94.38 74 PHE A C 1
ATOM 557 O O . PHE A 1 74 ? -2.643 5.284 19.111 1.00 94.38 74 PHE A O 1
ATOM 564 N N . VAL A 1 75 ? -2.470 6.558 17.276 1.00 93.12 75 VAL A N 1
ATOM 565 C CA . VAL A 1 75 ? -3.882 6.966 17.293 1.00 93.12 75 VAL A CA 1
ATOM 566 C C . VAL A 1 75 ? -4.809 5.769 17.068 1.00 93.12 75 VAL A C 1
ATOM 568 O O . VAL A 1 75 ? -5.837 5.646 17.744 1.00 93.12 75 VAL A O 1
ATOM 571 N N . GLY A 1 76 ? -4.426 4.860 16.168 1.00 90.38 76 GLY A N 1
ATOM 572 C CA . GLY A 1 76 ? -5.162 3.622 15.935 1.00 90.38 76 GLY A CA 1
ATOM 573 C C . GLY A 1 76 ? -5.045 2.611 17.080 1.00 90.38 76 GLY A C 1
ATOM 574 O O . GLY A 1 76 ? -5.894 1.734 17.181 1.00 90.38 76 GLY A O 1
ATOM 575 N N . ASP A 1 77 ? -4.028 2.729 17.942 1.00 91.50 77 ASP A N 1
ATOM 576 C CA . ASP A 1 77 ? -3.645 1.695 18.917 1.00 91.50 77 ASP A CA 1
ATOM 577 C C . ASP A 1 77 ? -3.523 0.312 18.260 1.00 91.50 77 ASP A C 1
ATOM 579 O O . ASP A 1 77 ? -4.022 -0.704 18.743 1.00 91.50 77 ASP A O 1
ATOM 583 N N . ARG A 1 78 ? -2.909 0.308 17.070 1.00 80.81 78 ARG A N 1
ATOM 584 C CA . ARG A 1 78 ? -2.903 -0.846 16.176 1.00 80.81 78 ARG A CA 1
ATOM 585 C C . ARG A 1 78 ? -1.579 -1.569 16.176 1.00 80.81 78 ARG A C 1
ATOM 587 O O . ARG A 1 78 ? -0.500 -1.023 16.394 1.00 80.81 78 ARG A O 1
ATOM 594 N N . VAL A 1 79 ? -1.721 -2.815 15.777 1.00 88.25 79 VAL A N 1
ATOM 595 C CA . VAL A 1 79 ? -0.655 -3.711 15.403 1.00 88.25 79 VAL A CA 1
ATOM 596 C C . VAL A 1 79 ? -0.609 -3.745 13.873 1.00 88.25 79 VAL A C 1
ATOM 598 O O . VAL A 1 79 ? -1.614 -4.043 13.229 1.00 88.25 79 VAL A O 1
ATOM 601 N N . LEU A 1 80 ? 0.525 -3.399 13.267 1.00 88.06 80 LEU A N 1
ATOM 602 C CA . LEU A 1 80 ? 0.676 -3.403 11.812 1.00 88.06 80 LEU A CA 1
ATOM 603 C C . LEU A 1 80 ? 1.229 -4.748 11.347 1.00 88.06 80 LEU A C 1
ATOM 605 O O . LEU A 1 80 ? 2.394 -5.058 11.567 1.00 88.06 80 LEU A O 1
ATOM 609 N N . ALA A 1 81 ? 0.405 -5.529 10.657 1.00 86.38 81 ALA A N 1
ATOM 610 C CA . ALA A 1 81 ? 0.856 -6.749 10.002 1.00 86.38 81 ALA A CA 1
ATOM 611 C C . ALA A 1 81 ? 1.567 -6.427 8.674 1.00 86.38 81 ALA A C 1
ATOM 613 O O . ALA A 1 81 ? 0.955 -5.953 7.716 1.00 86.38 81 ALA A O 1
ATOM 614 N N . LEU A 1 82 ? 2.861 -6.724 8.620 1.00 84.06 82 LEU A N 1
ATOM 615 C CA . LEU A 1 82 ? 3.700 -6.799 7.429 1.00 84.06 82 LEU A CA 1
ATOM 616 C C . LEU A 1 82 ? 3.717 -8.254 6.934 1.00 84.06 82 LEU A C 1
ATOM 618 O O . LEU A 1 82 ? 4.669 -9.007 7.143 1.00 84.06 82 LEU A O 1
ATOM 622 N N . GLY A 1 83 ? 2.609 -8.681 6.332 1.00 73.06 83 GLY A N 1
ATOM 623 C CA . GLY A 1 83 ? 2.464 -10.011 5.737 1.00 73.06 83 GLY A CA 1
ATOM 624 C C . GLY A 1 83 ? 2.404 -9.971 4.214 1.00 73.06 83 GLY A C 1
ATOM 625 O O . GLY A 1 83 ? 2.248 -8.905 3.616 1.00 73.06 83 GLY A O 1
ATOM 626 N N . HIS A 1 84 ? 2.455 -11.152 3.588 1.00 53.75 84 HIS A N 1
ATOM 627 C CA . HIS A 1 84 ? 2.101 -11.351 2.176 1.00 53.75 84 HIS A CA 1
ATOM 628 C C . HIS A 1 84 ? 0.585 -11.160 1.990 1.00 53.75 84 HIS A C 1
ATOM 630 O O . HIS A 1 84 ? -0.138 -12.077 1.611 1.00 53.75 84 HIS A O 1
ATOM 636 N N . CYS A 1 85 ? 0.061 -9.975 2.306 1.00 48.38 85 CYS A N 1
ATOM 637 C CA . CYS A 1 85 ? -1.301 -9.631 1.943 1.00 48.38 85 CYS A CA 1
ATOM 638 C C . CYS A 1 85 ? -1.324 -9.423 0.431 1.00 48.38 85 CYS A C 1
ATOM 640 O O . CYS A 1 85 ? -0.984 -8.357 -0.075 1.00 48.38 85 CYS A O 1
ATOM 642 N N . ALA A 1 86 ? -1.764 -10.459 -0.283 1.00 47.66 86 ALA A N 1
ATOM 643 C CA . ALA A 1 86 ? -2.246 -10.356 -1.656 1.00 47.66 86 ALA A CA 1
ATOM 644 C C . ALA A 1 86 ? -3.419 -9.361 -1.789 1.00 47.66 86 ALA A C 1
ATOM 646 O O . ALA A 1 86 ? -3.821 -9.038 -2.903 1.00 47.66 86 ALA A O 1
ATOM 647 N N . ASP A 1 87 ? -3.951 -8.864 -0.665 1.00 54.34 87 ASP A N 1
ATOM 648 C CA . ASP A 1 87 ? -4.975 -7.839 -0.616 1.00 54.34 87 ASP A CA 1
ATOM 649 C C . ASP A 1 87 ? -4.361 -6.419 -0.534 1.00 54.34 87 ASP A C 1
ATOM 651 O O . ASP A 1 87 ? -3.874 -6.000 0.525 1.00 54.34 87 ASP A O 1
ATOM 655 N N . PRO A 1 88 ? -4.413 -5.631 -1.625 1.00 52.16 88 PRO A N 1
ATOM 656 C CA . PRO A 1 88 ? -3.947 -4.244 -1.652 1.00 52.16 88 PRO A CA 1
ATOM 657 C C . PRO A 1 88 ? -4.792 -3.295 -0.776 1.00 52.16 88 PRO A C 1
ATOM 659 O O . PRO A 1 88 ? -4.522 -2.092 -0.733 1.00 52.16 88 PRO A O 1
ATOM 662 N N . THR A 1 89 ? -5.838 -3.789 -0.102 1.00 53.16 89 THR A N 1
ATOM 663 C CA . THR A 1 89 ? -6.674 -3.019 0.832 1.00 53.16 89 THR A CA 1
ATOM 664 C C . THR A 1 89 ? -6.279 -3.171 2.302 1.00 53.16 89 THR A C 1
ATOM 666 O O . THR A 1 89 ? -6.904 -2.538 3.155 1.00 53.16 89 THR A O 1
ATOM 669 N N . GLY A 1 90 ? -5.219 -3.934 2.595 1.00 59.41 90 GLY A N 1
ATOM 670 C CA . GLY A 1 90 ? -4.704 -4.133 3.949 1.00 59.41 90 GLY A CA 1
ATOM 671 C C . GLY A 1 90 ? -4.351 -2.835 4.705 1.00 59.41 90 GLY A C 1
ATOM 672 O O . GLY A 1 90 ? -4.359 -1.739 4.135 1.00 59.41 90 GLY A O 1
ATOM 673 N N . PRO A 1 91 ? -3.988 -2.934 6.000 1.00 55.91 91 PRO A N 1
ATOM 674 C CA . PRO A 1 91 ? -3.813 -1.796 6.920 1.00 55.91 91 PRO A CA 1
ATOM 675 C C . PRO A 1 91 ? -2.822 -0.721 6.430 1.00 55.91 91 PRO A C 1
ATOM 677 O O . PRO A 1 91 ? -2.914 0.441 6.828 1.00 55.91 91 PRO A O 1
ATOM 680 N N . VAL A 1 92 ? -1.946 -1.081 5.487 1.00 59.69 92 VAL A N 1
ATOM 681 C CA . VAL A 1 92 ? -1.073 -0.187 4.711 1.00 59.69 92 VAL A CA 1
ATOM 682 C C . VAL A 1 92 ? -1.838 0.972 4.056 1.00 59.69 92 VAL A C 1
ATOM 684 O O . VAL A 1 92 ? -1.364 2.104 4.050 1.00 59.69 92 VAL A O 1
ATOM 687 N N . ALA A 1 93 ? -3.062 0.743 3.574 1.00 60.09 93 ALA A N 1
ATOM 688 C CA . ALA A 1 93 ? -3.872 1.771 2.921 1.00 60.09 93 ALA A CA 1
ATOM 689 C C . ALA A 1 93 ? -4.314 2.903 3.875 1.00 60.09 93 ALA A C 1
ATOM 691 O O . ALA A 1 93 ? -4.771 3.955 3.422 1.00 60.09 93 ALA A O 1
ATOM 692 N N . GLY A 1 94 ? -4.212 2.701 5.195 1.00 64.81 94 GLY A N 1
ATOM 693 C CA . GLY A 1 94 ? -4.521 3.717 6.203 1.00 64.81 94 GLY A CA 1
ATOM 694 C C . GLY A 1 94 ? -3.425 4.767 6.383 1.00 64.81 94 GLY A C 1
ATOM 695 O O . GLY A 1 94 ? -3.739 5.912 6.693 1.00 64.81 94 GLY A O 1
ATOM 696 N N . THR A 1 95 ? -2.159 4.408 6.154 1.00 74.25 95 THR A N 1
ATOM 697 C CA . THR A 1 95 ? -1.015 5.304 6.407 1.00 74.25 95 THR A CA 1
ATOM 698 C C . THR A 1 95 ? -0.812 6.316 5.277 1.00 74.25 95 THR A C 1
ATOM 700 O O . THR A 1 95 ? -0.244 7.390 5.491 1.00 74.25 95 THR A O 1
ATOM 703 N N . GLY A 1 96 ? -1.299 5.994 4.073 1.00 76.88 96 GLY A N 1
ATOM 704 C CA . GLY A 1 96 ? -1.053 6.769 2.857 1.00 76.88 96 GLY A CA 1
ATOM 705 C C . GLY A 1 96 ? 0.394 6.671 2.361 1.00 76.88 96 GLY A C 1
ATOM 706 O O . GLY A 1 96 ? 0.803 7.490 1.541 1.00 76.88 96 GLY A O 1
ATOM 707 N N . LEU A 1 97 ? 1.171 5.711 2.870 1.00 81.44 97 LEU A N 1
ATOM 708 C CA . LEU A 1 97 ? 2.536 5.436 2.430 1.00 81.44 97 LEU A CA 1
ATOM 709 C C . LEU A 1 97 ? 2.529 4.396 1.304 1.00 81.44 97 LEU A C 1
ATOM 711 O O . LEU A 1 97 ? 1.701 3.484 1.287 1.00 81.44 97 LEU A O 1
ATOM 715 N N . SER A 1 98 ? 3.485 4.505 0.378 1.00 82.69 98 SER A N 1
ATOM 716 C CA . SER A 1 98 ? 3.797 3.395 -0.528 1.00 82.69 98 SER A CA 1
ATOM 717 C C . SER A 1 98 ? 4.341 2.208 0.274 1.00 82.69 98 SER A C 1
ATOM 719 O O . SER A 1 98 ? 4.833 2.386 1.387 1.00 82.69 98 SER A O 1
ATOM 721 N N . GLN A 1 99 ? 4.315 0.997 -0.287 1.00 82.38 99 GLN A N 1
ATOM 722 C CA . GLN A 1 99 ? 4.877 -0.179 0.388 1.00 82.38 99 GLN A CA 1
ATOM 723 C C . GLN A 1 99 ? 6.354 0.025 0.771 1.00 82.38 99 GLN A C 1
ATOM 725 O O . GLN A 1 99 ? 6.741 -0.272 1.897 1.00 82.38 99 GLN A O 1
ATOM 730 N N . ALA A 1 100 ? 7.166 0.589 -0.129 1.00 83.88 100 ALA A N 1
ATOM 731 C CA . ALA A 1 100 ? 8.564 0.910 0.160 1.00 83.88 100 ALA A CA 1
ATOM 732 C C . ALA A 1 100 ? 8.698 1.971 1.268 1.00 83.88 100 ALA A C 1
ATOM 734 O O . ALA A 1 100 ? 9.514 1.813 2.172 1.00 83.88 100 ALA A O 1
ATOM 735 N N . GLY A 1 101 ? 7.863 3.019 1.235 1.00 87.88 101 GLY A N 1
ATOM 736 C CA . GLY A 1 101 ? 7.837 4.053 2.272 1.00 87.88 101 GLY A CA 1
ATOM 737 C C . GLY A 1 101 ? 7.419 3.508 3.638 1.00 87.88 101 GLY A C 1
ATOM 738 O O . GLY A 1 101 ? 7.991 3.902 4.648 1.00 87.88 101 GLY A O 1
ATOM 739 N N . LEU A 1 102 ? 6.477 2.563 3.671 1.00 89.12 102 LEU A N 1
ATOM 740 C CA . LEU A 1 102 ? 6.077 1.870 4.890 1.00 89.12 102 LEU A CA 1
ATOM 741 C C . LEU A 1 102 ? 7.229 1.039 5.460 1.00 89.12 102 LEU A C 1
ATOM 743 O O . LEU A 1 102 ? 7.528 1.171 6.639 1.00 89.12 102 LEU A O 1
ATOM 747 N N . MET A 1 103 ? 7.892 0.225 4.632 1.00 91.06 103 MET A N 1
ATOM 748 C CA . MET A 1 103 ? 9.022 -0.598 5.076 1.00 91.06 103 MET A CA 1
ATOM 749 C C . MET A 1 103 ? 10.177 0.260 5.606 1.00 91.06 103 MET A C 1
ATOM 751 O O . MET A 1 103 ? 10.727 -0.046 6.661 1.00 91.06 103 MET A O 1
ATOM 755 N N . GLY A 1 104 ? 10.510 1.356 4.913 1.00 91.75 104 GLY A N 1
ATOM 756 C CA . GLY A 1 104 ? 11.526 2.307 5.370 1.00 91.75 104 GLY A CA 1
ATOM 757 C C . GLY A 1 104 ? 11.148 2.984 6.690 1.00 91.75 104 GLY A C 1
ATOM 758 O O . GLY A 1 104 ? 11.969 3.058 7.599 1.00 91.75 104 GLY A O 1
ATOM 759 N N . ALA A 1 105 ? 9.890 3.410 6.831 1.00 92.44 105 ALA A N 1
ATOM 760 C CA . ALA A 1 105 ? 9.368 3.984 8.068 1.00 92.44 105 ALA A CA 1
ATOM 761 C C . ALA A 1 105 ? 9.392 2.981 9.232 1.00 92.44 105 ALA A C 1
ATOM 763 O O . ALA A 1 105 ? 9.796 3.336 10.335 1.00 92.44 105 ALA A O 1
ATOM 764 N N . THR A 1 106 ? 8.997 1.725 8.999 1.00 94.00 106 THR A N 1
ATOM 765 C CA . THR A 1 106 ? 9.077 0.665 10.011 1.00 94.00 106 THR A CA 1
ATOM 766 C C . THR A 1 106 ? 10.513 0.465 10.475 1.00 94.00 106 THR A C 1
ATOM 768 O O . THR A 1 106 ? 10.749 0.444 11.680 1.00 94.00 106 THR A O 1
ATOM 771 N N . LEU A 1 107 ? 11.465 0.356 9.542 1.00 93.31 107 LEU A N 1
ATOM 772 C CA . LEU A 1 107 ? 12.874 0.178 9.881 1.00 93.31 107 LEU A CA 1
ATOM 773 C C . LEU A 1 107 ? 13.385 1.340 10.742 1.00 93.31 107 LEU A C 1
ATOM 775 O O . LEU A 1 107 ? 13.939 1.093 11.808 1.00 93.31 107 LEU A O 1
ATOM 779 N N . ALA A 1 108 ? 13.110 2.585 10.340 1.00 93.56 108 ALA A N 1
ATOM 780 C CA . ALA A 1 108 ? 13.511 3.771 11.095 1.00 93.56 108 ALA A CA 1
ATOM 781 C C . ALA A 1 108 ? 12.933 3.788 12.523 1.00 93.56 108 ALA A C 1
ATOM 783 O O . ALA A 1 108 ? 13.643 4.100 13.479 1.00 93.56 108 ALA A O 1
ATOM 784 N N . LEU A 1 109 ? 11.659 3.413 12.695 1.00 94.81 109 LEU A N 1
ATOM 785 C CA . LEU A 1 109 ? 11.039 3.326 14.022 1.00 94.81 109 LEU A CA 1
ATOM 786 C C . LEU A 1 109 ? 11.633 2.201 14.875 1.00 94.81 109 LEU A C 1
ATOM 788 O O . LEU A 1 109 ? 11.778 2.372 16.085 1.00 94.81 109 LEU A O 1
ATOM 792 N N . THR A 1 110 ? 11.974 1.062 14.274 1.00 95.38 110 THR A N 1
ATOM 793 C CA . THR A 1 110 ? 12.599 -0.054 14.993 1.00 95.38 110 THR A CA 1
ATOM 794 C C . THR A 1 110 ? 14.040 0.250 15.386 1.00 95.38 110 THR A C 1
ATOM 796 O O . THR A 1 110 ? 14.414 -0.013 16.526 1.00 95.38 110 THR A O 1
ATOM 799 N N . GLU A 1 111 ? 14.827 0.877 14.513 1.00 94.44 111 GLU A N 1
ATOM 800 C CA . GLU A 1 111 ? 16.185 1.338 14.832 1.00 94.44 111 GLU A CA 1
ATOM 801 C C . GLU A 1 111 ? 16.191 2.387 15.953 1.00 94.44 111 GLU A C 1
ATOM 803 O O . GLU A 1 111 ? 17.086 2.387 16.796 1.00 94.44 111 GLU A O 1
ATOM 808 N N . ALA A 1 112 ? 15.165 3.241 16.008 1.00 93.69 112 ALA A N 1
ATOM 809 C CA . ALA A 1 112 ? 14.972 4.209 17.084 1.00 93.69 112 ALA A CA 1
ATOM 810 C C . ALA A 1 112 ? 14.389 3.600 18.378 1.00 93.69 112 ALA A C 1
ATOM 812 O O . ALA A 1 112 ? 14.184 4.324 19.347 1.00 93.69 112 ALA A O 1
ATOM 813 N N . GLY A 1 113 ? 14.078 2.298 18.412 1.00 95.38 113 GLY A N 1
ATOM 814 C CA . GLY A 1 113 ? 13.466 1.646 19.577 1.00 95.38 113 GLY A CA 1
ATOM 815 C C . GLY A 1 113 ? 12.006 2.045 19.842 1.00 95.38 113 GLY A C 1
ATOM 816 O O . GLY A 1 113 ? 11.462 1.725 20.899 1.00 95.38 113 GLY A O 1
ATOM 817 N N . LEU A 1 114 ? 11.350 2.716 18.890 1.00 95.69 114 LEU A N 1
ATOM 818 C CA . LEU A 1 114 ? 9.962 3.186 18.990 1.00 95.69 114 LEU A CA 1
ATOM 819 C C . LEU A 1 114 ? 8.947 2.122 18.558 1.00 95.69 114 LEU A C 1
ATOM 821 O O . LEU A 1 114 ? 7.775 2.182 18.934 1.00 95.69 114 LEU A O 1
ATOM 825 N N . ALA A 1 115 ? 9.384 1.142 17.767 1.00 96.69 115 ALA A N 1
ATOM 826 C CA . ALA A 1 115 ? 8.556 0.025 17.339 1.00 96.69 115 ALA A CA 1
ATOM 827 C C . ALA A 1 115 ? 9.297 -1.313 17.437 1.00 96.69 115 ALA A C 1
ATOM 829 O O . ALA A 1 115 ? 10.461 -1.423 17.061 1.00 96.69 115 ALA A O 1
ATOM 830 N N . ALA A 1 116 ? 8.597 -2.351 17.882 1.00 96.44 116 ALA A N 1
ATOM 831 C CA . ALA A 1 116 ? 9.077 -3.724 17.892 1.00 96.44 116 ALA A CA 1
ATOM 832 C C . ALA A 1 116 ? 8.480 -4.504 16.716 1.00 96.44 116 ALA A C 1
ATOM 834 O O . ALA A 1 116 ? 7.296 -4.354 16.404 1.00 96.44 116 ALA A O 1
ATOM 835 N N . CYS A 1 117 ? 9.305 -5.341 16.086 1.00 95.25 117 CYS A N 1
ATOM 836 C CA . CYS A 1 117 ? 8.890 -6.289 15.059 1.00 95.25 117 CYS A CA 1
ATOM 837 C C . CYS A 1 117 ? 8.881 -7.704 15.648 1.00 95.25 117 CYS A C 1
ATOM 839 O O . CYS A 1 117 ? 9.914 -8.199 16.094 1.00 95.25 117 CYS A O 1
ATOM 841 N N . GLU A 1 118 ? 7.731 -8.364 15.618 1.00 94.12 118 GLU A N 1
ATOM 842 C CA . GLU A 1 118 ? 7.522 -9.718 16.126 1.00 94.12 118 GLU A CA 1
ATOM 843 C C . GLU A 1 118 ? 7.146 -10.651 14.971 1.00 94.12 118 GLU A C 1
ATOM 845 O O . GLU A 1 118 ? 6.378 -10.282 14.081 1.00 94.12 118 GLU A O 1
ATOM 850 N N . ALA A 1 119 ? 7.678 -11.872 14.967 1.00 91.06 119 ALA A N 1
ATOM 851 C CA . ALA A 1 119 ? 7.249 -12.885 14.009 1.00 91.06 119 ALA A CA 1
ATOM 852 C C . ALA A 1 119 ? 5.832 -13.367 14.357 1.00 91.06 119 ALA A C 1
ATOM 854 O O . ALA A 1 119 ? 5.539 -13.664 15.515 1.00 91.06 119 ALA A O 1
ATOM 855 N N . ALA A 1 120 ? 4.965 -13.481 13.354 1.00 87.25 120 ALA A N 1
ATOM 856 C CA . ALA A 1 120 ? 3.609 -13.993 13.508 1.00 87.25 120 ALA A CA 1
ATOM 857 C C . ALA A 1 120 ? 3.267 -14.981 12.380 1.00 87.25 120 ALA A C 1
ATOM 859 O O . ALA A 1 120 ? 3.882 -14.940 11.308 1.00 87.25 120 ALA A O 1
ATOM 860 N N . PRO A 1 121 ? 2.264 -15.858 12.566 1.00 82.25 121 PRO A N 1
ATOM 861 C CA . PRO A 1 121 ? 1.747 -16.674 11.474 1.00 82.25 121 PRO A CA 1
ATOM 862 C C . PRO A 1 121 ? 1.307 -15.776 10.305 1.00 82.25 121 PRO A C 1
ATOM 864 O O . PRO A 1 121 ? 0.376 -14.986 10.437 1.00 82.25 121 PRO A O 1
ATOM 867 N N . GLY A 1 122 ? 2.005 -15.865 9.170 1.00 79.69 122 GLY A N 1
ATOM 868 C CA . GLY A 1 122 ? 1.715 -15.065 7.972 1.00 79.69 122 GLY A CA 1
ATOM 869 C C . GLY A 1 122 ? 2.580 -13.815 7.760 1.00 79.69 122 GLY A C 1
ATOM 870 O O . GLY A 1 122 ? 2.374 -13.117 6.764 1.00 79.69 122 GLY A O 1
ATOM 871 N N . GLY A 1 123 ? 3.567 -13.537 8.622 1.00 88.00 123 GLY A N 1
ATOM 872 C CA . GLY A 1 123 ? 4.555 -12.485 8.367 1.00 88.00 123 GLY A CA 1
ATOM 873 C C . GLY A 1 123 ? 5.179 -11.871 9.616 1.00 88.00 123 GLY A C 1
ATOM 874 O O . GLY A 1 123 ? 5.435 -12.545 10.611 1.00 88.00 123 GLY A O 1
ATOM 875 N N . VAL A 1 124 ? 5.444 -10.570 9.538 1.00 89.56 124 VAL A N 1
ATOM 876 C CA . VAL A 1 124 ? 5.974 -9.766 10.642 1.00 89.56 124 VAL A CA 1
ATOM 877 C C . VAL A 1 124 ? 4.876 -8.854 11.154 1.00 89.56 124 VAL A C 1
ATOM 879 O O . VAL A 1 124 ? 4.035 -8.377 10.400 1.00 89.56 124 VAL A O 1
ATOM 882 N N . VAL A 1 125 ? 4.877 -8.603 12.448 1.00 91.44 125 VAL A N 1
ATOM 883 C CA . VAL A 1 125 ? 3.930 -7.739 13.121 1.00 91.44 125 VAL A CA 1
ATOM 884 C C . VAL A 1 125 ? 4.692 -6.612 13.803 1.00 91.44 125 VAL A C 1
ATOM 886 O O . VAL A 1 125 ? 5.640 -6.859 14.535 1.00 91.44 125 VAL A O 1
ATOM 889 N N . VAL A 1 126 ? 4.273 -5.373 13.572 1.00 93.44 126 VAL A N 1
ATOM 890 C CA . VAL A 1 126 ? 4.903 -4.170 14.116 1.00 93.44 126 VAL A CA 1
ATOM 891 C C . VAL A 1 126 ? 4.005 -3.569 15.190 1.00 93.44 126 VAL A C 1
ATOM 893 O O . VAL A 1 126 ? 2.821 -3.315 14.948 1.00 93.44 126 VAL A O 1
ATOM 896 N N . ARG A 1 127 ? 4.564 -3.322 16.375 1.00 94.69 127 ARG A N 1
ATOM 897 C CA . ARG A 1 127 ? 3.877 -2.720 17.528 1.00 94.69 127 ARG A CA 1
ATOM 898 C C . ARG A 1 127 ? 4.679 -1.543 18.057 1.00 94.69 127 ARG A C 1
ATOM 900 O O . ARG A 1 127 ? 5.904 -1.593 18.035 1.00 94.69 127 ARG A O 1
ATOM 907 N N . LEU A 1 128 ? 4.013 -0.512 18.575 1.00 95.88 128 LEU A N 1
ATOM 908 C CA . LEU A 1 128 ? 4.724 0.530 19.319 1.00 95.88 128 LEU A CA 1
ATOM 909 C C . LEU A 1 128 ? 5.239 -0.021 20.646 1.00 95.88 128 LEU A C 1
ATOM 911 O O . LEU A 1 128 ? 4.502 -0.696 21.369 1.00 95.88 128 LEU A O 1
ATOM 915 N N . THR A 1 129 ? 6.488 0.305 20.960 1.00 96.06 129 THR A N 1
ATOM 916 C CA . THR A 1 129 ? 7.054 0.112 22.297 1.00 96.06 129 THR A CA 1
ATOM 917 C C . THR A 1 129 ? 6.481 1.158 23.256 1.00 96.06 129 THR A C 1
ATOM 919 O O . THR A 1 129 ? 5.832 2.118 22.831 1.00 96.06 129 THR A O 1
ATOM 922 N N . GLU A 1 130 ? 6.738 1.008 24.555 1.00 95.19 130 GLU A N 1
ATOM 923 C CA . GLU A 1 130 ? 6.368 2.040 25.533 1.00 95.19 130 GLU A CA 1
ATOM 924 C C . GLU A 1 130 ? 7.059 3.375 25.222 1.00 95.19 130 GLU A C 1
ATOM 926 O O . GLU A 1 130 ? 6.417 4.423 25.205 1.00 95.19 130 GLU A O 1
ATOM 931 N N . THR A 1 131 ? 8.339 3.321 24.842 1.00 94.50 131 THR A N 1
ATOM 932 C CA . THR A 1 131 ? 9.097 4.477 24.353 1.00 94.50 131 THR A CA 1
ATOM 933 C C . THR A 1 131 ? 8.425 5.120 23.138 1.00 94.50 131 THR A C 1
ATOM 935 O O . THR A 1 131 ? 8.238 6.333 23.105 1.00 94.50 131 THR A O 1
ATOM 938 N N . GLY A 1 132 ? 7.967 4.316 22.171 1.00 95.62 132 GLY A N 1
ATOM 939 C CA . GLY A 1 132 ? 7.203 4.793 21.016 1.00 95.62 132 GLY A CA 1
ATOM 940 C C . GLY A 1 132 ? 5.914 5.522 21.393 1.00 95.62 132 GLY A C 1
ATOM 941 O O . GLY A 1 132 ? 5.611 6.578 20.835 1.00 95.62 132 GLY A O 1
ATOM 942 N N . ARG A 1 133 ? 5.160 4.993 22.363 1.00 95.62 133 ARG A N 1
ATOM 943 C CA . ARG A 1 133 ? 3.931 5.632 22.864 1.00 95.62 133 ARG A CA 1
ATOM 944 C C . ARG A 1 133 ? 4.231 6.948 23.578 1.00 95.62 133 ARG A C 1
ATOM 946 O O . ARG A 1 133 ? 3.556 7.938 23.304 1.00 95.62 133 ARG A O 1
ATOM 953 N N . ALA A 1 134 ? 5.262 6.979 24.420 1.00 94.12 134 ALA A N 1
ATOM 954 C CA . ALA A 1 134 ? 5.695 8.190 25.112 1.00 94.12 134 ALA A CA 1
ATOM 955 C C . ALA A 1 134 ? 6.194 9.264 24.127 1.00 94.12 134 ALA A C 1
ATOM 957 O O . ALA A 1 134 ? 5.825 10.434 24.236 1.00 94.12 134 ALA A O 1
ATOM 958 N N . ALA A 1 135 ? 6.972 8.869 23.113 1.00 93.75 135 ALA A N 1
ATOM 959 C CA . ALA A 1 135 ? 7.406 9.761 22.043 1.00 93.75 135 ALA A CA 1
ATOM 960 C C . ALA A 1 135 ? 6.200 10.376 21.318 1.00 93.75 135 ALA A C 1
ATOM 962 O O . ALA A 1 135 ? 6.149 11.591 21.139 1.00 93.75 135 ALA A O 1
ATOM 963 N N . ALA A 1 136 ? 5.182 9.572 20.990 1.00 94.00 136 ALA A N 1
ATOM 964 C CA . ALA A 1 136 ? 3.981 10.049 20.307 1.00 94.00 136 ALA A CA 1
ATOM 965 C C . ALA A 1 136 ? 3.206 11.148 21.066 1.00 94.00 136 ALA A C 1
ATOM 967 O O . ALA A 1 136 ? 2.497 11.933 20.437 1.00 94.00 136 ALA A O 1
ATOM 968 N N . GLN A 1 137 ? 3.353 11.231 22.390 1.00 93.81 137 GLN A N 1
ATOM 969 C CA . GLN A 1 137 ? 2.671 12.199 23.259 1.00 93.81 137 GLN A CA 1
ATOM 970 C C . GLN A 1 137 ? 3.513 13.445 23.600 1.00 93.81 137 GLN A C 1
ATOM 972 O O . GLN A 1 137 ? 3.084 14.254 24.421 1.00 93.81 137 GLN A O 1
ATOM 977 N N . GLY A 1 138 ? 4.691 13.616 22.988 1.00 85.62 138 GLY A N 1
ATOM 978 C CA . GLY A 1 138 ? 5.548 14.797 23.187 1.00 85.62 138 GLY A CA 1
ATOM 979 C C . GLY A 1 138 ? 6.908 14.509 23.827 1.00 85.62 138 GLY A C 1
ATOM 980 O O . GLY A 1 138 ? 7.535 15.410 24.384 1.00 85.62 138 GLY A O 1
ATOM 981 N N . GLY A 1 139 ? 7.391 13.263 23.769 1.00 75.12 139 GLY A N 1
ATOM 982 C CA . GLY A 1 139 ? 8.763 12.936 24.168 1.00 75.12 139 GLY A CA 1
ATOM 983 C C . GLY A 1 139 ? 9.811 13.581 23.247 1.00 75.12 139 GLY A C 1
ATOM 984 O O . GLY A 1 139 ? 9.580 13.760 22.052 1.00 75.12 139 GLY A O 1
ATOM 985 N N . ALA A 1 140 ? 11.004 13.879 23.780 1.00 67.62 140 ALA A N 1
ATOM 986 C CA . ALA A 1 140 ? 12.110 14.509 23.037 1.00 67.62 140 ALA A CA 1
ATOM 987 C C . ALA A 1 140 ? 12.501 13.760 21.741 1.00 67.62 140 ALA A C 1
ATOM 989 O O . ALA A 1 140 ? 13.005 14.353 20.785 1.00 67.62 140 ALA A O 1
ATOM 990 N N . GLU A 1 141 ? 12.233 12.456 21.687 1.00 67.75 141 GLU A N 1
ATOM 991 C CA . GLU A 1 141 ? 12.506 11.594 20.537 1.00 67.75 141 GLU A CA 1
ATOM 992 C C . GLU A 1 141 ? 11.592 11.869 19.334 1.00 67.75 141 GLU A C 1
ATOM 994 O O . GLU A 1 141 ? 12.034 11.728 18.194 1.00 67.75 141 GLU A O 1
ATOM 999 N N . ALA A 1 142 ? 10.359 12.343 19.546 1.00 63.66 142 ALA A N 1
ATOM 1000 C CA . ALA A 1 142 ? 9.461 12.707 18.448 1.00 63.66 142 ALA A CA 1
ATOM 1001 C C . ALA A 1 142 ? 9.962 13.932 17.673 1.00 63.66 142 ALA A C 1
ATOM 1003 O O . ALA A 1 142 ? 9.941 13.943 16.440 1.00 63.66 142 ALA A O 1
ATOM 1004 N N . ALA A 1 143 ? 10.494 14.928 18.387 1.00 63.09 143 ALA A N 1
ATOM 1005 C CA . ALA A 1 143 ? 11.142 16.083 17.773 1.00 63.09 143 ALA A CA 1
ATOM 1006 C C . ALA A 1 143 ? 12.407 15.671 16.998 1.00 63.09 143 ALA A C 1
ATOM 1008 O O . ALA A 1 143 ? 12.667 16.176 15.904 1.00 63.09 143 ALA A O 1
ATOM 1009 N N . ALA A 1 144 ? 13.168 14.706 17.527 1.00 72.50 144 ALA A N 1
ATOM 1010 C CA . ALA A 1 144 ? 14.340 14.166 16.848 1.00 72.50 144 ALA A CA 1
ATOM 1011 C C . ALA A 1 144 ? 13.971 13.412 15.557 1.00 72.50 144 ALA A C 1
ATOM 1013 O O . ALA A 1 144 ? 14.699 13.526 14.573 1.00 72.50 144 ALA A O 1
ATOM 1014 N N . LEU A 1 145 ? 12.849 12.687 15.531 1.00 68.06 145 LEU A N 1
ATOM 1015 C CA . LEU A 1 145 ? 12.368 12.002 14.328 1.00 68.06 145 LEU A CA 1
ATOM 1016 C C . LEU A 1 145 ? 11.927 12.997 13.244 1.00 68.06 145 LEU A C 1
ATOM 1018 O O . LEU A 1 145 ? 12.339 12.883 12.092 1.00 68.06 145 LEU A O 1
A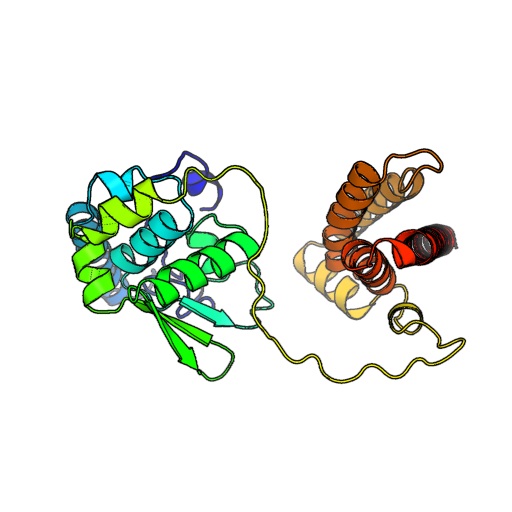TOM 1022 N N . ALA A 1 146 ? 11.153 14.018 13.629 1.00 60.00 146 ALA A N 1
ATOM 1023 C CA . ALA A 1 146 ? 10.667 15.047 12.710 1.00 60.00 146 ALA A CA 1
ATOM 1024 C C . ALA A 1 146 ? 11.802 15.907 12.114 1.00 60.00 146 ALA A C 1
ATOM 1026 O O . ALA A 1 146 ? 11.680 16.396 10.992 1.00 60.00 146 ALA A O 1
ATOM 1027 N N . GLY A 1 147 ? 12.913 16.076 12.843 1.00 57.78 147 GLY A N 1
ATOM 1028 C CA . GLY A 1 147 ? 14.061 16.877 12.407 1.00 57.78 147 GLY A CA 1
ATOM 1029 C C . GLY A 1 147 ? 15.122 16.136 11.580 1.00 57.78 147 GLY A C 1
ATOM 1030 O O . GLY A 1 147 ? 15.871 16.781 10.848 1.00 57.78 147 GLY A O 1
ATOM 1031 N N . ARG A 1 148 ? 15.219 14.799 11.668 1.00 61.34 148 ARG A N 1
ATOM 1032 C CA . ARG A 1 148 ? 16.331 14.026 11.067 1.00 61.34 148 ARG A CA 1
ATOM 1033 C C . ARG A 1 148 ? 16.183 13.721 9.573 1.00 61.34 148 ARG A C 1
ATOM 1035 O O . ARG A 1 148 ? 17.188 13.426 8.933 1.00 61.34 148 ARG A O 1
ATOM 1042 N N . HIS A 1 149 ? 14.984 13.820 8.996 1.00 52.38 149 HIS A N 1
ATOM 1043 C CA . HIS A 1 149 ? 14.732 13.418 7.601 1.00 52.38 149 HIS A CA 1
ATOM 1044 C C . HIS A 1 149 ? 14.660 14.562 6.578 1.00 52.38 149 HIS A C 1
ATOM 1046 O O . HIS A 1 149 ? 14.220 14.366 5.446 1.00 52.38 149 HIS A O 1
ATOM 1052 N N . GLY A 1 150 ? 15.228 15.727 6.899 1.00 38.09 150 GLY A N 1
ATOM 1053 C CA . GLY A 1 150 ? 15.688 16.674 5.879 1.00 38.09 150 GLY A CA 1
ATOM 1054 C C . GLY A 1 150 ? 16.924 16.145 5.135 1.00 38.09 150 GLY A C 1
ATOM 1055 O O . GLY A 1 150 ? 17.994 16.733 5.243 1.00 38.09 150 GLY A O 1
ATOM 1056 N N . VAL A 1 151 ? 16.820 15.016 4.420 1.00 36.53 151 VAL A N 1
ATOM 1057 C CA . VAL A 1 151 ? 17.957 14.381 3.731 1.00 36.53 151 VAL A CA 1
ATOM 1058 C C . VAL A 1 151 ? 17.738 14.341 2.216 1.00 36.53 151 VAL A C 1
ATOM 1060 O O . VAL A 1 151 ? 16.829 13.701 1.693 1.00 36.53 151 VAL A O 1
ATOM 1063 N N . ARG A 1 152 ? 18.639 15.053 1.527 1.00 32.91 152 ARG A N 1
ATOM 1064 C CA . ARG A 1 152 ? 19.003 14.943 0.104 1.00 32.91 152 ARG A CA 1
ATOM 1065 C C . ARG A 1 152 ? 19.177 13.467 -0.311 1.00 32.91 152 ARG A C 1
ATOM 1067 O O . ARG A 1 152 ? 19.771 12.714 0.453 1.00 32.91 152 ARG A O 1
ATOM 1074 N N . PRO A 1 153 ? 18.783 13.048 -1.526 1.00 34.41 153 PRO A N 1
ATOM 1075 C CA . PRO A 1 153 ? 18.995 11.673 -1.972 1.00 34.41 153 PRO A CA 1
ATOM 1076 C C . PRO A 1 153 ? 20.500 11.403 -2.140 1.00 34.41 153 PRO A C 1
ATOM 1078 O O . PRO A 1 153 ? 21.133 11.972 -3.027 1.00 34.41 153 PRO A O 1
ATOM 1081 N N . GLY A 1 154 ? 21.089 10.557 -1.290 1.00 35.81 154 GLY A N 1
ATOM 1082 C CA . GLY A 1 154 ? 22.498 10.180 -1.407 1.00 35.81 154 GLY A CA 1
ATOM 1083 C C . GLY A 1 154 ? 22.973 9.142 -0.386 1.00 35.81 154 GLY A C 1
ATOM 1084 O O . GLY A 1 154 ? 22.977 9.414 0.806 1.00 35.81 154 GLY A O 1
ATOM 1085 N N . ALA A 1 155 ? 23.442 8.009 -0.922 1.00 29.78 155 ALA A N 1
ATOM 1086 C CA . ALA A 1 155 ? 24.240 6.928 -0.323 1.00 29.78 155 ALA A CA 1
ATOM 1087 C C . ALA A 1 155 ? 23.600 6.054 0.780 1.00 29.78 155 ALA A C 1
ATOM 1089 O O . ALA A 1 155 ? 23.431 6.452 1.928 1.00 29.78 155 ALA A O 1
ATOM 1090 N N . ALA A 1 156 ? 23.341 4.792 0.420 1.00 31.56 156 ALA A N 1
ATOM 1091 C CA . ALA A 1 156 ? 23.032 3.715 1.355 1.00 31.56 156 ALA A CA 1
ATOM 1092 C C . ALA A 1 156 ? 24.276 3.327 2.187 1.00 31.56 156 ALA A C 1
ATOM 1094 O O . ALA A 1 156 ? 25.372 3.247 1.623 1.00 31.56 156 ALA A O 1
ATOM 1095 N N . PRO A 1 157 ? 24.138 3.042 3.495 1.00 36.94 157 PRO A N 1
ATOM 1096 C CA . PRO A 1 157 ? 25.239 2.536 4.303 1.00 36.94 157 PRO A CA 1
ATOM 1097 C C . PRO A 1 157 ? 25.535 1.060 3.997 1.00 36.94 157 PRO A C 1
ATOM 1099 O O . PRO A 1 157 ? 24.637 0.241 3.789 1.00 36.94 157 PRO A O 1
ATOM 1102 N N . ALA A 1 158 ? 26.825 0.726 3.988 1.00 34.47 158 ALA A N 1
ATOM 1103 C CA . ALA A 1 158 ? 27.350 -0.616 3.771 1.00 34.47 158 ALA A CA 1
ATOM 1104 C C . ALA A 1 158 ? 27.059 -1.528 4.978 1.00 34.47 158 ALA A C 1
ATOM 1106 O O . ALA A 1 158 ? 27.856 -1.637 5.906 1.00 34.47 158 ALA A O 1
ATOM 1107 N N . GLY A 1 159 ? 25.898 -2.183 4.971 1.00 31.12 159 GLY A N 1
ATOM 1108 C CA . GLY A 1 159 ? 25.595 -3.302 5.861 1.00 31.12 159 GLY A CA 1
ATOM 1109 C C . GLY A 1 159 ? 26.082 -4.620 5.257 1.00 31.12 159 GLY A C 1
ATOM 1110 O O . GLY A 1 159 ? 25.715 -4.962 4.133 1.00 31.12 159 GLY A O 1
ATOM 1111 N N . ASN A 1 160 ? 26.894 -5.371 6.005 1.00 31.61 160 ASN A N 1
ATOM 1112 C CA . ASN A 1 160 ? 27.425 -6.683 5.622 1.00 31.61 160 ASN A CA 1
ATOM 1113 C C . ASN A 1 160 ? 26.332 -7.767 5.622 1.00 31.61 160 ASN A C 1
ATOM 1115 O O . ASN A 1 160 ? 26.302 -8.644 6.484 1.00 31.61 160 ASN A O 1
ATOM 1119 N N . TRP A 1 161 ? 25.448 -7.740 4.630 1.00 32.72 161 TRP A N 1
ATOM 1120 C CA . TRP A 1 161 ? 24.561 -8.860 4.332 1.00 32.72 161 TRP A CA 1
ATOM 1121 C C . TRP A 1 161 ? 25.318 -9.872 3.467 1.00 32.72 161 TRP A C 1
ATOM 1123 O O . TRP A 1 161 ? 25.606 -9.616 2.296 1.00 32.72 161 TRP A O 1
ATOM 1133 N N . ARG A 1 162 ? 25.664 -11.036 4.031 1.00 32.44 162 ARG A N 1
ATOM 1134 C CA . ARG A 1 162 ? 26.177 -12.165 3.238 1.00 32.44 162 ARG A CA 1
ATOM 1135 C C . ARG A 1 162 ? 25.071 -12.638 2.291 1.00 32.44 162 ARG A C 1
ATOM 1137 O O . ARG A 1 162 ? 24.065 -13.182 2.738 1.00 32.44 162 ARG A O 1
ATOM 1144 N N . ARG A 1 163 ? 25.263 -12.432 0.986 1.00 39.44 163 ARG A N 1
ATOM 1145 C CA . ARG A 1 163 ? 24.427 -13.028 -0.066 1.00 39.44 163 ARG A CA 1
ATOM 1146 C C . ARG A 1 163 ? 24.658 -14.547 -0.125 1.00 39.44 163 ARG A C 1
ATOM 1148 O O . ARG A 1 163 ? 25.804 -14.976 0.023 1.00 39.44 163 ARG A O 1
ATOM 1155 N N . PRO A 1 164 ? 23.629 -15.365 -0.399 1.00 32.41 164 PRO A N 1
ATOM 1156 C CA . PRO A 1 164 ? 23.833 -16.729 -0.873 1.00 32.41 164 PRO A CA 1
ATOM 1157 C C . PRO A 1 164 ? 24.596 -16.701 -2.205 1.00 32.41 164 PRO A C 1
ATOM 1159 O O . PRO A 1 164 ? 24.295 -15.888 -3.079 1.00 32.41 164 PRO A O 1
ATOM 1162 N N . ASN A 1 165 ? 25.599 -17.569 -2.336 1.00 30.73 165 ASN A N 1
ATOM 1163 C CA . ASN A 1 165 ? 26.426 -17.733 -3.533 1.00 30.73 165 ASN A CA 1
ATOM 1164 C C . ASN A 1 165 ? 25.559 -17.945 -4.786 1.00 30.73 165 ASN A C 1
ATOM 1166 O O . ASN A 1 165 ? 24.805 -18.914 -4.852 1.00 30.73 165 ASN A O 1
ATOM 1170 N N . VAL A 1 166 ? 25.718 -17.088 -5.796 1.00 37.69 166 VAL A N 1
ATOM 1171 C CA . VAL A 1 166 ? 25.204 -17.333 -7.150 1.00 37.69 166 VAL A CA 1
ATOM 1172 C C . VAL A 1 166 ? 26.355 -17.898 -7.976 1.00 37.69 166 VAL A C 1
ATOM 1174 O O . VAL A 1 166 ? 27.377 -17.242 -8.163 1.00 37.69 166 VAL A O 1
ATOM 1177 N N . VAL A 1 167 ? 26.200 -19.139 -8.430 1.00 32.56 167 VAL A N 1
ATOM 1178 C CA . VAL A 1 167 ? 27.109 -19.792 -9.381 1.00 32.56 167 VAL A CA 1
ATOM 1179 C C . VAL A 1 167 ? 26.817 -19.227 -10.779 1.00 32.56 167 VAL A C 1
ATOM 1181 O O . VAL A 1 167 ? 25.639 -19.100 -11.123 1.00 32.56 167 VAL A O 1
ATOM 1184 N N . PRO A 1 168 ? 27.819 -18.889 -11.611 1.00 37.97 168 PRO A N 1
ATOM 1185 C CA . PRO A 1 168 ? 27.555 -18.456 -12.977 1.00 37.97 168 PRO A CA 1
ATOM 1186 C C . PRO A 1 168 ? 27.161 -19.675 -13.821 1.00 37.97 168 PRO A C 1
ATOM 1188 O O . PRO A 1 168 ? 27.924 -20.635 -13.916 1.00 37.97 168 PRO A O 1
ATOM 1191 N N . SER A 1 169 ? 25.979 -19.647 -14.438 1.00 38.75 169 SER A N 1
ATOM 1192 C CA . SER A 1 169 ? 25.547 -20.678 -15.387 1.00 38.75 169 SER A CA 1
ATOM 1193 C C . SER A 1 169 ? 25.264 -20.054 -16.746 1.00 38.75 169 SER A C 1
ATOM 1195 O O . SER A 1 169 ? 24.491 -19.103 -16.855 1.00 38.75 169 SER A O 1
ATOM 1197 N N . GLY A 1 170 ? 25.901 -20.606 -17.779 1.00 33.12 170 GLY A N 1
ATOM 1198 C CA . GLY A 1 170 ? 25.674 -20.246 -19.174 1.00 33.12 170 GLY A CA 1
ATOM 1199 C C . GLY A 1 170 ? 24.237 -20.513 -19.628 1.00 33.12 170 GLY A C 1
ATOM 1200 O O . GLY A 1 170 ? 23.554 -21.355 -19.050 1.00 33.12 170 GLY A O 1
ATOM 1201 N N . ALA A 1 171 ? 23.816 -19.758 -20.650 1.00 44.56 171 ALA A N 1
ATOM 1202 C CA . ALA A 1 171 ? 22.605 -19.912 -21.469 1.00 44.56 171 ALA A CA 1
ATOM 1203 C C . ALA A 1 171 ? 21.402 -20.588 -20.776 1.00 44.56 171 ALA A C 1
ATOM 1205 O O . ALA A 1 171 ? 20.810 -21.525 -21.306 1.00 44.56 171 ALA A O 1
ATOM 1206 N N . ALA A 1 172 ? 21.040 -20.118 -19.581 1.00 43.97 172 ALA A N 1
ATOM 1207 C CA . ALA A 1 172 ? 19.846 -20.573 -18.891 1.00 43.97 172 ALA A CA 1
ATOM 1208 C C . ALA A 1 172 ? 18.642 -19.779 -19.407 1.00 43.97 172 ALA A C 1
ATOM 1210 O O . ALA A 1 172 ? 18.661 -18.548 -19.444 1.00 43.97 172 ALA A O 1
ATOM 1211 N N . THR A 1 173 ? 17.589 -20.492 -19.801 1.00 57.50 173 THR A N 1
ATOM 1212 C CA . THR A 1 173 ? 16.263 -19.928 -20.067 1.00 57.50 173 THR A CA 1
ATOM 1213 C C . THR A 1 173 ? 15.856 -19.089 -18.853 1.00 57.50 173 THR A C 1
ATOM 1215 O O . THR A 1 173 ? 15.866 -19.592 -17.728 1.00 57.50 173 THR A O 1
ATOM 1218 N N . HIS A 1 174 ? 15.565 -17.797 -19.039 1.00 66.62 174 HIS A N 1
ATOM 1219 C CA . HIS A 1 174 ? 15.252 -16.929 -17.907 1.00 66.62 174 HIS A CA 1
ATOM 1220 C C . HIS A 1 174 ? 13.940 -17.421 -17.271 1.00 66.62 174 HIS A C 1
ATOM 1222 O O . HIS A 1 174 ? 13.002 -17.730 -18.006 1.00 66.62 174 HIS A O 1
ATOM 1228 N N . PRO A 1 175 ? 13.798 -17.459 -15.933 1.00 73.31 175 PRO A N 1
ATOM 1229 C CA . PRO A 1 175 ? 12.595 -17.986 -15.270 1.00 73.31 175 PRO A CA 1
ATOM 1230 C C . PRO A 1 175 ? 11.279 -17.313 -15.703 1.00 73.31 175 PRO A C 1
ATOM 1232 O O . PRO A 1 175 ? 10.209 -17.893 -15.555 1.00 73.31 175 PRO A O 1
ATOM 1235 N N . ALA A 1 176 ? 11.350 -16.106 -16.274 1.00 72.94 176 ALA A N 1
ATOM 1236 C CA . ALA A 1 176 ? 10.197 -15.394 -16.819 1.00 72.94 176 ALA A CA 1
ATOM 1237 C C . ALA A 1 176 ? 9.679 -16.005 -18.136 1.00 72.94 176 ALA A C 1
ATOM 1239 O O . ALA A 1 176 ? 8.482 -15.941 -18.398 1.00 72.94 176 ALA A O 1
ATOM 1240 N N . ASP A 1 177 ? 10.547 -16.622 -18.942 1.00 77.38 177 ASP A N 1
ATOM 1241 C CA . ASP A 1 177 ? 10.185 -17.189 -20.247 1.00 77.38 177 ASP A CA 1
ATOM 1242 C C . ASP A 1 177 ? 9.381 -18.492 -20.113 1.00 77.38 177 ASP A C 1
ATOM 1244 O O . ASP A 1 177 ? 8.645 -18.864 -21.024 1.00 77.38 177 ASP A O 1
ATOM 1248 N N . ALA A 1 178 ? 9.472 -19.154 -18.954 1.00 84.19 178 ALA A N 1
ATOM 1249 C CA . ALA A 1 178 ? 8.694 -20.346 -18.622 1.00 84.19 178 ALA A CA 1
ATOM 1250 C C . ALA A 1 178 ? 7.241 -20.034 -18.207 1.00 84.19 178 ALA A C 1
ATOM 1252 O O . ALA A 1 178 ? 6.424 -20.949 -18.096 1.00 84.19 178 ALA A O 1
ATOM 1253 N N . LEU A 1 179 ? 6.903 -18.763 -17.954 1.00 84.38 179 LEU A N 1
ATOM 1254 C CA . LEU A 1 179 ? 5.557 -18.369 -17.541 1.00 84.38 179 LEU A CA 1
ATOM 1255 C C . LEU A 1 179 ? 4.593 -18.328 -18.737 1.00 84.38 179 LEU A C 1
ATOM 1257 O O . LEU A 1 179 ? 4.978 -17.888 -19.828 1.00 84.38 179 LEU A O 1
ATOM 1261 N N . PRO A 1 180 ? 3.313 -18.706 -18.547 1.00 90.12 180 PRO A N 1
ATOM 1262 C CA . PRO A 1 180 ? 2.315 -18.553 -19.594 1.00 90.12 180 PRO A CA 1
ATOM 1263 C C . PRO A 1 180 ? 2.139 -17.073 -19.949 1.00 90.12 180 PRO A C 1
ATOM 1265 O O . PRO A 1 180 ? 2.243 -16.186 -19.103 1.00 90.12 180 PRO A O 1
ATOM 1268 N N . LEU A 1 181 ? 1.847 -16.784 -21.218 1.00 91.50 181 LEU A N 1
ATOM 1269 C CA . LEU A 1 181 ? 1.652 -15.399 -21.656 1.00 91.50 181 LEU A CA 1
ATOM 1270 C C . LEU A 1 181 ? 0.439 -14.740 -20.974 1.00 91.50 181 LEU A C 1
ATOM 1272 O O . LEU A 1 181 ? 0.500 -13.565 -20.619 1.00 91.50 181 LEU A O 1
ATOM 1276 N N . LEU A 1 182 ? -0.631 -15.514 -20.772 1.00 93.56 182 LEU A N 1
ATOM 1277 C CA . LEU A 1 182 ? -1.891 -15.104 -20.158 1.00 93.56 182 LEU A CA 1
ATOM 1278 C C . LEU A 1 182 ? -2.372 -16.203 -19.202 1.00 93.56 182 LEU A C 1
ATOM 1280 O O . LEU A 1 182 ? -2.364 -17.377 -19.574 1.00 93.56 182 LEU A O 1
ATOM 1284 N N . ASP A 1 183 ? -2.801 -15.813 -18.007 1.00 93.38 183 ASP A N 1
ATOM 1285 C CA . ASP A 1 183 ? -3.425 -16.669 -16.997 1.00 93.38 183 ASP A CA 1
ATOM 1286 C C . ASP A 1 183 ? -4.960 -16.645 -17.172 1.00 93.38 183 ASP A C 1
ATOM 1288 O O . ASP A 1 183 ? -5.594 -15.629 -16.862 1.00 93.38 183 ASP A O 1
ATOM 1292 N N . PRO A 1 184 ? -5.575 -17.728 -17.687 1.00 92.00 184 PRO A N 1
ATOM 1293 C CA . PRO A 1 184 ? -7.005 -17.753 -17.985 1.00 92.00 184 PRO A CA 1
ATOM 1294 C C . PRO A 1 184 ? -7.882 -17.730 -16.727 1.00 92.00 184 PRO A C 1
ATOM 1296 O O . PRO A 1 184 ? -8.994 -17.203 -16.775 1.00 92.00 184 PRO A O 1
ATOM 1299 N N . ASP A 1 185 ? -7.398 -18.247 -15.596 1.00 92.25 185 ASP A N 1
ATOM 1300 C CA . ASP A 1 185 ? -8.173 -18.286 -14.356 1.00 92.25 185 ASP A CA 1
ATOM 1301 C C . ASP A 1 185 ? -8.280 -16.887 -13.736 1.00 92.25 185 ASP A C 1
ATOM 1303 O O . ASP A 1 185 ? -9.347 -16.498 -13.248 1.00 92.25 185 ASP A O 1
ATOM 1307 N N . ARG A 1 186 ? -7.212 -16.081 -13.828 1.00 90.62 186 ARG A N 1
ATOM 1308 C CA . ARG A 1 186 ? -7.256 -14.657 -13.448 1.00 90.62 186 ARG A CA 1
ATOM 1309 C C . ARG A 1 186 ? -8.211 -13.858 -14.316 1.00 90.62 186 ARG A C 1
ATOM 1311 O O . ARG A 1 186 ? -8.971 -13.054 -13.781 1.00 90.62 186 ARG A O 1
ATOM 1318 N N . VAL A 1 187 ? -8.194 -14.084 -15.629 1.00 93.25 187 VAL A N 1
ATOM 1319 C CA . VAL A 1 187 ? -9.125 -13.415 -16.548 1.00 93.25 187 VAL A CA 1
ATOM 1320 C C . VAL A 1 187 ? -10.566 -13.779 -16.200 1.00 93.25 187 VAL A C 1
ATOM 1322 O O . VAL A 1 187 ? -11.384 -12.875 -16.061 1.00 93.25 187 VAL A O 1
ATOM 1325 N N . ARG A 1 188 ? -10.868 -15.065 -15.973 1.00 92.81 188 ARG A N 1
ATOM 1326 C CA . ARG A 1 188 ? -12.206 -15.515 -15.553 1.00 92.81 188 ARG A CA 1
ATOM 1327 C C . ARG A 1 188 ? -12.644 -14.843 -14.249 1.00 92.81 188 ARG A C 1
ATOM 1329 O O . ARG A 1 188 ? -13.722 -14.264 -14.194 1.00 92.81 188 ARG A O 1
ATOM 1336 N N . THR A 1 189 ? -11.777 -14.844 -13.238 1.00 89.31 189 THR A N 1
ATOM 1337 C CA . THR A 1 189 ? -12.047 -14.190 -11.944 1.00 89.31 189 THR A CA 1
ATOM 1338 C C . THR A 1 189 ? -12.345 -12.701 -12.129 1.00 89.31 189 THR A C 1
ATOM 1340 O O . THR A 1 189 ? -13.289 -12.163 -11.555 1.00 89.31 189 THR A O 1
ATOM 1343 N N . LEU A 1 190 ? -11.566 -12.016 -12.968 1.00 87.88 190 LEU A N 1
ATOM 1344 C CA . LEU A 1 190 ? -11.777 -10.602 -13.249 1.00 87.88 190 LEU A CA 1
ATOM 1345 C C . LEU A 1 190 ? -13.109 -10.371 -13.984 1.00 87.88 190 LEU A C 1
ATOM 1347 O O . LEU A 1 190 ? -13.852 -9.460 -13.627 1.00 87.88 190 LEU A O 1
ATOM 1351 N N . GLN A 1 191 ? -13.452 -11.220 -14.956 1.00 93.56 191 GLN A N 1
ATOM 1352 C CA . GLN A 1 191 ? -14.735 -11.162 -15.664 1.00 93.56 191 GLN A CA 1
ATOM 1353 C C . GLN A 1 191 ? -15.926 -11.351 -14.717 1.00 93.56 191 GLN A C 1
ATOM 1355 O O . GLN A 1 191 ? -16.929 -10.659 -14.873 1.00 93.56 191 GLN A O 1
ATOM 1360 N N . GLU A 1 192 ? -15.813 -12.229 -13.720 1.00 91.12 192 GLU A N 1
ATOM 1361 C CA . GLU A 1 192 ? -16.834 -12.420 -12.682 1.00 91.12 192 GLU A CA 1
ATOM 1362 C C . GLU A 1 192 ? -16.982 -11.183 -11.781 1.00 91.12 192 GLU A C 1
ATOM 1364 O O . GLU A 1 192 ? -18.094 -10.820 -11.404 1.00 91.12 192 GLU A O 1
ATOM 1369 N N . MET A 1 193 ? -15.874 -10.508 -11.455 1.00 86.31 193 MET A N 1
ATOM 1370 C CA . MET A 1 193 ? -15.870 -9.369 -10.529 1.00 86.31 193 MET A CA 1
ATOM 1371 C C . MET A 1 193 ? -16.359 -8.054 -11.144 1.00 86.31 193 MET A C 1
ATOM 1373 O O . MET A 1 193 ? -17.084 -7.309 -10.486 1.00 86.31 193 MET A O 1
ATOM 1377 N N . ILE A 1 194 ? -15.910 -7.724 -12.359 1.00 86.06 194 ILE A N 1
ATOM 1378 C CA . ILE A 1 194 ? -16.163 -6.409 -12.986 1.00 86.06 194 ILE A CA 1
ATOM 1379 C C . ILE A 1 194 ? -16.922 -6.501 -14.314 1.00 86.06 194 ILE A C 1
ATOM 1381 O O . ILE A 1 194 ? -17.273 -5.477 -14.898 1.00 86.06 194 ILE A O 1
ATOM 1385 N N . GLY A 1 195 ? -17.225 -7.717 -14.772 1.00 92.81 195 GLY A N 1
ATOM 1386 C CA . GLY A 1 195 ? -17.962 -7.975 -16.002 1.00 92.81 195 GLY A CA 1
ATOM 1387 C C . GLY A 1 195 ? -17.066 -8.059 -17.248 1.00 92.81 195 GLY A C 1
ATOM 1388 O O . GLY A 1 195 ? -16.033 -7.391 -17.336 1.00 92.81 195 GLY A O 1
ATOM 1389 N N . PRO A 1 196 ? -17.469 -8.841 -18.266 1.00 93.25 196 PRO A N 1
ATOM 1390 C CA . PRO A 1 196 ? -16.643 -9.114 -19.444 1.00 93.25 196 PRO A CA 1
ATOM 1391 C C . PRO A 1 196 ? -16.342 -7.868 -20.287 1.00 93.25 196 PRO A C 1
ATOM 1393 O O . PRO A 1 196 ? -15.220 -7.718 -20.757 1.00 93.25 196 PRO A O 1
ATOM 1396 N N . ARG A 1 197 ? -17.303 -6.94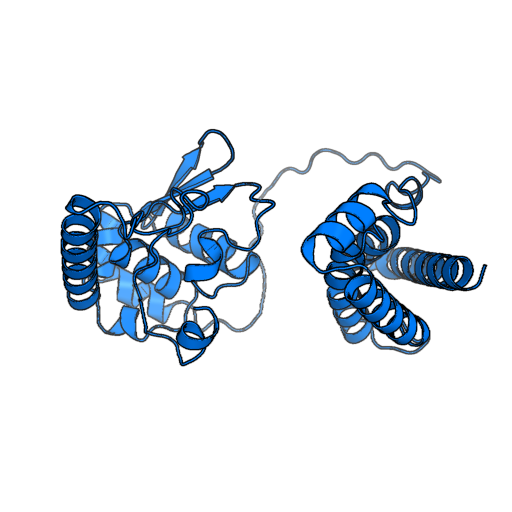2 -20.417 1.00 92.38 197 ARG A N 1
ATOM 1397 C CA . ARG A 1 197 ? -17.123 -5.689 -21.178 1.00 92.38 197 ARG A CA 1
ATOM 1398 C C . ARG A 1 197 ? -16.047 -4.786 -20.582 1.00 92.38 197 ARG A C 1
ATOM 1400 O O . ARG A 1 197 ? -15.311 -4.132 -21.311 1.00 92.38 197 ARG A O 1
ATOM 1407 N N . GLU A 1 198 ? -15.960 -4.730 -19.255 1.00 92.81 198 GLU A N 1
ATOM 1408 C CA . GLU A 1 198 ? -14.957 -3.900 -18.590 1.00 92.81 198 GLU A CA 1
ATOM 1409 C C . GLU A 1 198 ? -13.564 -4.524 -18.714 1.00 92.81 198 GLU A C 1
ATOM 1411 O O . GLU A 1 198 ? -12.589 -3.815 -18.952 1.00 92.81 198 GLU A O 1
ATOM 1416 N N . VAL A 1 199 ? -13.471 -5.856 -18.634 1.00 92.69 199 VAL A N 1
ATOM 1417 C CA . VAL A 1 199 ? -12.221 -6.584 -18.895 1.00 92.69 199 VAL A CA 1
ATOM 1418 C C . VAL A 1 199 ? -11.733 -6.354 -20.325 1.00 92.69 199 VAL A C 1
ATOM 1420 O O . VAL A 1 199 ? -10.555 -6.059 -20.513 1.00 92.69 199 VAL A O 1
ATOM 1423 N N . GLU A 1 200 ? -12.625 -6.432 -21.313 1.00 94.12 200 GLU A N 1
ATOM 1424 C CA . GLU A 1 200 ? -12.326 -6.136 -22.721 1.00 94.12 200 GLU A CA 1
ATOM 1425 C C . GLU A 1 200 ? -11.799 -4.704 -22.887 1.00 94.12 200 GLU A C 1
ATOM 1427 O O . GLU A 1 200 ? -10.690 -4.507 -23.381 1.00 94.12 200 GLU A O 1
ATOM 1432 N N . ARG A 1 201 ? -12.506 -3.711 -22.330 1.00 95.00 201 ARG A N 1
ATOM 1433 C CA . ARG A 1 201 ? -12.087 -2.300 -22.346 1.00 95.00 201 ARG A CA 1
ATOM 1434 C C . ARG A 1 201 ? -10.703 -2.087 -21.723 1.00 95.00 201 ARG A C 1
ATOM 1436 O O . ARG A 1 201 ? -9.905 -1.291 -22.219 1.00 95.00 201 ARG A O 1
ATOM 1443 N N . LEU A 1 202 ? -10.407 -2.745 -20.602 1.00 92.81 202 LEU A N 1
ATOM 1444 C CA . LEU A 1 202 ? -9.089 -2.672 -19.962 1.00 92.81 202 LEU A CA 1
ATOM 1445 C C . LEU A 1 202 ? -8.006 -3.362 -20.804 1.00 92.81 202 LEU A C 1
ATOM 1447 O O . LEU A 1 202 ? -6.882 -2.858 -20.865 1.00 92.81 202 LEU A O 1
ATOM 1451 N N . GLY A 1 203 ? -8.350 -4.465 -21.472 1.00 94.12 203 GLY A N 1
ATOM 1452 C CA . GLY A 1 203 ? -7.503 -5.142 -22.450 1.00 94.12 203 GLY A CA 1
ATOM 1453 C C . GLY A 1 203 ? -7.131 -4.227 -23.614 1.00 94.12 203 GLY A C 1
ATOM 1454 O O . GLY A 1 203 ? -5.944 -4.035 -23.871 1.00 94.12 203 GLY A O 1
ATOM 1455 N N . ASP A 1 204 ? -8.112 -3.579 -24.241 1.00 94.56 204 ASP A N 1
ATOM 1456 C CA . ASP A 1 204 ? -7.888 -2.638 -25.345 1.00 94.56 204 ASP A CA 1
ATOM 1457 C C . ASP A 1 204 ? -6.981 -1.475 -24.933 1.00 94.56 204 ASP A C 1
ATOM 1459 O O . ASP A 1 204 ? -6.037 -1.124 -25.644 1.00 94.56 204 ASP A O 1
ATOM 1463 N N . ASN A 1 205 ? -7.206 -0.917 -23.739 1.00 94.31 205 ASN A N 1
ATOM 1464 C CA . ASN A 1 205 ? -6.353 0.138 -23.189 1.00 94.31 205 ASN A CA 1
ATOM 1465 C C . ASN A 1 205 ? -4.906 -0.334 -22.984 1.00 94.31 205 ASN A C 1
ATOM 1467 O O . ASN A 1 205 ? -3.965 0.417 -23.254 1.00 94.31 205 ASN A O 1
ATOM 1471 N N . LEU A 1 206 ? -4.709 -1.568 -22.508 1.00 95.38 206 LEU A N 1
ATOM 1472 C CA . LEU A 1 206 ? -3.375 -2.150 -22.388 1.00 95.38 206 LEU A CA 1
ATOM 1473 C C . LEU A 1 206 ? -2.738 -2.330 -23.771 1.00 95.38 206 LEU A C 1
ATOM 1475 O O . LEU A 1 206 ? -1.594 -1.927 -23.953 1.00 95.38 206 LEU A O 1
ATOM 1479 N N . LEU A 1 207 ? -3.458 -2.885 -24.748 1.00 95.56 207 LEU A N 1
ATOM 1480 C CA . LEU A 1 207 ? -2.938 -3.121 -26.098 1.00 95.56 207 LEU A CA 1
ATOM 1481 C C . LEU A 1 207 ? -2.551 -1.816 -26.805 1.00 95.56 207 LEU A C 1
ATOM 1483 O O . LEU A 1 207 ? -1.471 -1.739 -27.395 1.00 95.56 207 LEU A O 1
ATOM 1487 N N . ALA A 1 208 ? -3.376 -0.773 -26.685 1.00 94.12 208 ALA A N 1
ATOM 1488 C CA . ALA A 1 208 ? -3.071 0.556 -27.209 1.00 94.12 208 ALA A CA 1
ATOM 1489 C C . ALA A 1 208 ? -1.782 1.129 -26.595 1.00 94.12 208 ALA A C 1
ATOM 1491 O O . ALA A 1 208 ? -0.952 1.695 -27.305 1.00 94.12 208 ALA A O 1
ATOM 1492 N N . ARG A 1 209 ? -1.576 0.931 -25.287 1.00 95.94 209 ARG A N 1
ATOM 1493 C CA . ARG A 1 209 ? -0.355 1.356 -24.588 1.00 95.94 209 ARG A CA 1
ATOM 1494 C C . ARG A 1 209 ? 0.870 0.535 -24.991 1.00 95.94 209 ARG A C 1
ATOM 1496 O O . ARG A 1 209 ? 1.949 1.084 -25.181 1.00 95.94 209 ARG A O 1
ATOM 1503 N N . LEU A 1 210 ? 0.712 -0.776 -25.157 1.00 95.50 210 LEU A N 1
ATOM 1504 C CA . LEU A 1 210 ? 1.789 -1.669 -25.585 1.00 95.50 210 LEU A CA 1
ATOM 1505 C C . LEU A 1 210 ? 2.305 -1.344 -26.990 1.00 95.50 210 LEU A C 1
ATOM 1507 O O . LEU A 1 210 ? 3.492 -1.527 -27.248 1.00 95.50 210 LEU A O 1
ATOM 1511 N N . ALA A 1 211 ? 1.449 -0.825 -27.873 1.00 93.94 211 ALA A N 1
ATOM 1512 C CA . ALA A 1 211 ? 1.842 -0.415 -29.220 1.00 93.94 211 ALA A CA 1
ATOM 1513 C C . ALA A 1 211 ? 2.899 0.706 -29.235 1.00 93.94 211 ALA A C 1
ATOM 1515 O O . ALA A 1 211 ? 3.642 0.828 -30.207 1.00 93.94 211 ALA A O 1
ATOM 1516 N N . THR A 1 212 ? 2.984 1.504 -28.168 1.00 94.69 212 THR A N 1
ATOM 1517 C CA . THR A 1 212 ? 3.933 2.620 -28.036 1.00 94.69 212 THR A CA 1
ATOM 1518 C C . THR A 1 212 ? 4.957 2.412 -26.914 1.00 94.69 212 THR A C 1
ATOM 1520 O O . THR A 1 212 ? 5.789 3.287 -26.667 1.00 94.69 212 THR A O 1
ATOM 1523 N N . ALA A 1 213 ? 4.940 1.254 -26.248 1.00 93.75 213 ALA A N 1
ATOM 1524 C CA . ALA A 1 213 ? 5.825 0.953 -25.130 1.00 93.75 213 ALA A CA 1
ATOM 1525 C C . ALA A 1 213 ? 7.282 0.728 -25.577 1.00 93.75 213 ALA A C 1
ATOM 1527 O O . ALA A 1 213 ? 7.562 0.090 -26.591 1.00 93.75 213 ALA A O 1
ATOM 1528 N N . PHE A 1 214 ? 8.223 1.198 -24.753 1.00 95.19 214 PHE A N 1
ATOM 1529 C CA . PHE A 1 214 ? 9.675 1.035 -24.930 1.00 95.19 214 PHE A CA 1
ATOM 1530 C C . PHE A 1 214 ? 10.245 1.509 -26.285 1.00 95.19 214 PHE A C 1
ATOM 1532 O O . PHE A 1 214 ? 10.924 0.715 -26.958 1.00 95.19 214 PHE A O 1
ATOM 1539 N N . PRO A 1 215 ? 10.063 2.793 -26.667 1.00 93.81 215 PRO A N 1
ATOM 1540 C CA . PRO A 1 215 ? 10.635 3.328 -27.901 1.00 93.81 215 PRO A CA 1
ATOM 1541 C C . PRO A 1 215 ? 12.150 3.087 -27.977 1.00 93.81 215 PRO A C 1
ATOM 1543 O O . PRO A 1 215 ? 12.829 3.033 -26.949 1.00 93.81 215 PRO A O 1
ATOM 1546 N N . ALA A 1 216 ? 12.681 2.902 -29.191 1.00 90.88 216 ALA A N 1
ATOM 1547 C CA . ALA A 1 216 ? 14.084 2.535 -29.412 1.00 90.88 216 ALA A CA 1
ATOM 1548 C C . ALA A 1 216 ? 15.064 3.529 -28.768 1.00 90.88 216 ALA A C 1
ATOM 1550 O O . ALA A 1 216 ? 16.042 3.107 -28.157 1.00 90.88 216 ALA A O 1
ATOM 1551 N N . GLU A 1 217 ? 14.741 4.819 -28.850 1.00 92.69 217 GLU A N 1
ATOM 1552 C CA . GLU A 1 217 ? 15.592 5.939 -28.434 1.00 92.69 217 GLU A CA 1
ATOM 1553 C C . GLU A 1 217 ? 15.193 6.539 -27.074 1.00 92.69 217 GLU A C 1
ATOM 1555 O O . GLU A 1 217 ? 15.682 7.598 -26.687 1.00 92.69 217 GLU A O 1
ATOM 1560 N N . ALA A 1 218 ? 14.289 5.891 -26.333 1.00 92.50 218 ALA A N 1
ATOM 1561 C CA . ALA A 1 218 ? 13.811 6.426 -25.063 1.00 92.50 218 ALA A CA 1
ATOM 1562 C C . ALA A 1 218 ? 14.913 6.389 -23.985 1.00 92.50 218 ALA A C 1
ATOM 1564 O O . ALA A 1 218 ? 15.622 5.383 -23.866 1.00 92.50 218 ALA A O 1
ATOM 1565 N N . PRO A 1 219 ? 15.047 7.428 -23.142 1.00 94.94 219 PRO A N 1
ATOM 1566 C CA . PRO A 1 219 ? 16.015 7.420 -22.054 1.00 94.94 219 PRO A CA 1
ATOM 1567 C C . PRO A 1 219 ? 15.624 6.390 -20.979 1.00 94.94 219 PRO A C 1
ATOM 1569 O O . PRO A 1 219 ? 14.447 6.170 -20.683 1.00 94.94 219 PRO A O 1
ATOM 1572 N N . LEU A 1 220 ? 16.625 5.775 -20.339 1.00 91.75 220 LEU A N 1
ATOM 1573 C CA . LEU A 1 220 ? 16.421 4.697 -19.360 1.00 91.75 220 LEU A CA 1
ATOM 1574 C C . LEU A 1 220 ? 15.420 5.039 -18.230 1.00 91.75 220 LEU A C 1
ATOM 1576 O O . LEU A 1 220 ? 14.577 4.195 -17.925 1.00 91.75 220 LEU A O 1
ATOM 1580 N N . PRO A 1 221 ? 15.419 6.246 -17.625 1.00 93.56 221 PRO A N 1
ATOM 1581 C CA . PRO A 1 221 ? 14.426 6.591 -16.605 1.00 93.56 221 PRO A CA 1
ATOM 1582 C C . PRO A 1 221 ? 12.974 6.544 -17.102 1.00 93.56 221 PRO A C 1
ATOM 1584 O O . PRO A 1 221 ? 12.072 6.218 -16.330 1.00 93.56 221 PRO A O 1
ATOM 1587 N N . GLU A 1 222 ? 12.728 6.855 -18.377 1.00 93.69 222 GLU A N 1
ATOM 1588 C CA . GLU A 1 222 ? 11.394 6.756 -18.977 1.00 93.69 222 GLU A CA 1
ATOM 1589 C C . GLU A 1 222 ? 11.009 5.300 -19.226 1.00 93.69 222 GLU A C 1
ATOM 1591 O O . GLU A 1 222 ? 9.894 4.904 -18.893 1.00 93.69 222 GLU A O 1
ATOM 1596 N N . ILE A 1 223 ? 11.954 4.484 -19.703 1.00 95.38 223 ILE A N 1
ATOM 1597 C CA . ILE A 1 223 ? 11.777 3.033 -19.861 1.00 95.38 223 ILE A CA 1
ATOM 1598 C C . ILE A 1 223 ? 11.397 2.382 -18.528 1.00 95.38 223 ILE A C 1
ATOM 1600 O O . ILE A 1 223 ? 10.438 1.616 -18.474 1.00 95.38 223 ILE A O 1
ATOM 1604 N N . LEU A 1 224 ? 12.106 2.697 -17.440 1.00 92.88 224 LEU A N 1
ATOM 1605 C CA . LEU A 1 224 ? 11.833 2.121 -16.118 1.00 92.88 224 LEU A CA 1
ATOM 1606 C C . LEU A 1 224 ? 10.487 2.585 -15.546 1.00 92.88 224 LEU A C 1
ATOM 1608 O O . LEU A 1 224 ? 9.778 1.799 -14.911 1.00 92.88 224 LEU A O 1
ATOM 1612 N N . ARG A 1 225 ? 10.104 3.843 -15.799 1.00 91.88 225 ARG A N 1
ATOM 1613 C CA . ARG A 1 225 ? 8.784 4.371 -15.427 1.00 91.88 225 ARG A CA 1
ATOM 1614 C C . ARG A 1 225 ? 7.667 3.658 -16.186 1.00 91.88 225 ARG A C 1
ATOM 1616 O O . ARG A 1 225 ? 6.663 3.285 -15.581 1.00 91.88 225 ARG A O 1
ATOM 1623 N N . GLU A 1 226 ? 7.854 3.437 -17.483 1.00 96.44 226 GLU A N 1
ATOM 1624 C CA . GLU A 1 226 ? 6.883 2.721 -18.307 1.00 96.44 226 GLU A CA 1
ATOM 1625 C C . GLU A 1 226 ? 6.790 1.245 -17.904 1.00 96.44 226 GLU A C 1
ATOM 1627 O O . GLU A 1 226 ? 5.689 0.730 -17.713 1.00 96.44 226 GLU A O 1
ATOM 1632 N N . ALA A 1 227 ? 7.926 0.589 -17.638 1.00 95.06 227 ALA A N 1
ATOM 1633 C CA . ALA A 1 227 ? 7.959 -0.768 -17.096 1.00 95.06 227 ALA A CA 1
ATOM 1634 C C . ALA A 1 227 ? 7.162 -0.867 -15.785 1.00 95.06 227 ALA A C 1
ATOM 1636 O O . ALA A 1 227 ? 6.361 -1.785 -15.626 1.00 95.06 227 ALA A O 1
ATOM 1637 N N . HIS A 1 228 ? 7.306 0.108 -14.880 1.00 91.62 228 HIS A N 1
ATOM 1638 C CA . HIS A 1 228 ? 6.548 0.151 -13.628 1.00 91.62 228 HIS A CA 1
ATOM 1639 C C . HIS A 1 228 ? 5.037 0.201 -13.837 1.00 91.62 228 HIS A C 1
ATOM 1641 O O . HIS A 1 228 ? 4.301 -0.566 -13.214 1.00 91.62 228 HIS A O 1
ATOM 1647 N N . ALA A 1 229 ? 4.571 1.074 -14.729 1.00 93.00 229 ALA A N 1
ATOM 1648 C CA . ALA A 1 229 ? 3.152 1.174 -15.039 1.00 93.00 229 ALA A CA 1
ATOM 1649 C C . ALA A 1 229 ? 2.614 -0.128 -15.659 1.00 93.00 229 ALA A C 1
ATOM 1651 O O . ALA A 1 229 ? 1.527 -0.591 -15.297 1.00 93.00 229 ALA A O 1
ATOM 1652 N N . LEU A 1 230 ? 3.400 -0.756 -16.539 1.00 95.12 230 LEU A N 1
ATOM 1653 C CA . LEU A 1 230 ? 3.027 -2.009 -17.186 1.00 95.12 230 LEU A CA 1
ATOM 1654 C C . LEU A 1 230 ? 2.968 -3.187 -16.212 1.00 95.12 230 LEU A C 1
ATOM 1656 O O . LEU A 1 230 ? 2.088 -4.025 -16.384 1.00 95.12 230 LEU A O 1
ATOM 1660 N N . VAL A 1 231 ? 3.803 -3.254 -15.166 1.00 93.75 231 VAL A N 1
ATOM 1661 C CA . VAL A 1 231 ? 3.730 -4.331 -14.154 1.00 93.75 231 VAL A CA 1
ATOM 1662 C C . VAL A 1 231 ? 2.340 -4.420 -13.528 1.00 93.75 231 VAL A C 1
ATOM 1664 O O . VAL A 1 231 ? 1.784 -5.517 -13.435 1.00 93.75 231 VAL A O 1
ATOM 1667 N N . ALA A 1 232 ? 1.781 -3.280 -13.114 1.00 85.25 232 ALA A N 1
ATOM 1668 C CA . ALA A 1 232 ? 0.475 -3.230 -12.466 1.00 85.25 232 ALA A CA 1
ATOM 1669 C C . ALA A 1 232 ? -0.658 -3.573 -13.445 1.00 85.25 232 ALA A C 1
ATOM 1671 O O . ALA A 1 232 ? -1.482 -4.434 -13.140 1.00 85.25 232 ALA A O 1
ATOM 1672 N N . MET A 1 233 ? -0.667 -2.949 -14.630 1.00 92.19 233 MET A N 1
ATOM 1673 C CA . MET A 1 233 ? -1.723 -3.151 -15.633 1.00 92.19 233 MET A CA 1
ATOM 1674 C C . MET A 1 233 ? -1.738 -4.577 -16.195 1.00 92.19 233 MET A C 1
ATOM 1676 O O . MET A 1 233 ? -2.793 -5.193 -16.309 1.00 92.19 233 MET A O 1
ATOM 1680 N N . SER A 1 234 ? -0.567 -5.123 -16.533 1.00 94.69 234 SER A N 1
ATOM 1681 C CA . SER A 1 234 ? -0.449 -6.497 -17.037 1.00 94.69 234 SER A CA 1
ATOM 1682 C C . SER A 1 234 ? -0.782 -7.527 -15.956 1.00 94.69 234 SER A C 1
ATOM 1684 O O . SER A 1 234 ? -1.429 -8.534 -16.237 1.00 94.69 234 SER A O 1
ATOM 1686 N N . GLY A 1 235 ? -0.393 -7.259 -14.705 1.00 90.94 235 GLY A N 1
ATOM 1687 C CA . GLY A 1 235 ? -0.630 -8.152 -13.577 1.00 90.94 235 GLY A CA 1
ATOM 1688 C C . GLY A 1 235 ? -2.111 -8.327 -13.241 1.00 90.94 235 GLY A C 1
ATOM 1689 O O . GLY A 1 235 ? -2.539 -9.460 -13.008 1.00 90.94 235 GLY A O 1
ATOM 1690 N N . SER A 1 236 ? -2.892 -7.239 -13.245 1.00 88.25 236 SER A N 1
ATOM 1691 C CA . SER A 1 236 ? -4.334 -7.284 -12.962 1.00 88.25 236 SER A CA 1
ATOM 1692 C C . SER A 1 236 ? -5.142 -7.959 -14.071 1.00 88.25 236 SER A C 1
ATOM 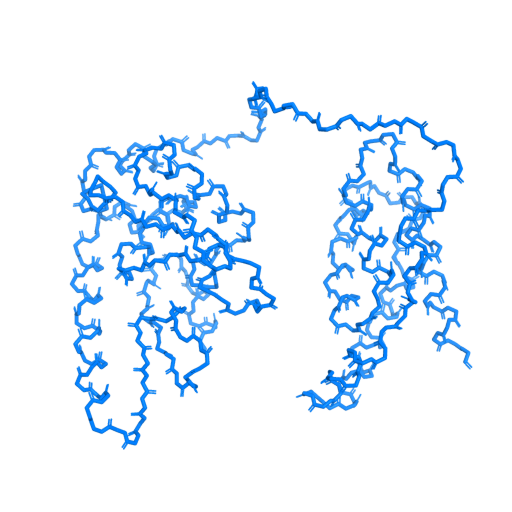1694 O O . SER A 1 236 ? -6.150 -8.590 -13.777 1.00 88.25 236 SER A O 1
ATOM 1696 N N . LEU A 1 237 ? -4.681 -7.872 -15.322 1.00 91.88 237 LEU A N 1
ATOM 1697 C CA . LEU A 1 237 ? -5.328 -8.472 -16.495 1.00 91.88 237 LEU A CA 1
ATOM 1698 C C . LEU A 1 237 ? -4.856 -9.903 -16.802 1.00 91.88 237 LEU A C 1
ATOM 1700 O O . LEU A 1 237 ? -5.283 -10.495 -17.787 1.00 91.88 237 LEU A O 1
ATOM 1704 N N . GLY A 1 238 ? -3.975 -10.472 -15.973 1.00 92.94 238 GLY A N 1
ATOM 1705 C CA . GLY A 1 238 ? -3.507 -11.851 -16.123 1.00 92.94 238 GLY A CA 1
ATOM 1706 C C . GLY A 1 238 ? -2.370 -12.049 -17.131 1.00 92.94 238 GLY A C 1
ATOM 1707 O O . GLY A 1 238 ? -1.995 -13.190 -17.382 1.00 92.94 238 GLY A O 1
ATOM 1708 N N . PHE A 1 239 ? -1.763 -10.993 -17.682 1.00 95.75 239 PHE A N 1
ATOM 1709 C CA . PHE A 1 239 ? -0.584 -11.089 -18.557 1.00 95.75 239 PHE A CA 1
ATOM 1710 C C . PHE A 1 239 ? 0.693 -11.343 -17.737 1.00 95.75 239 PHE A C 1
ATOM 1712 O O . PHE A 1 239 ? 1.561 -10.478 -17.586 1.00 95.75 239 PHE A O 1
ATOM 1719 N N . VAL A 1 240 ? 0.792 -12.535 -17.145 1.00 93.56 240 VAL A N 1
ATOM 1720 C CA . VAL A 1 240 ? 1.788 -12.850 -16.108 1.00 93.56 240 VAL A CA 1
ATOM 1721 C C . VAL A 1 240 ? 3.228 -12.813 -16.622 1.00 93.56 240 VAL A C 1
ATOM 1723 O O . VAL A 1 240 ? 4.095 -12.274 -15.933 1.00 93.56 240 VAL A O 1
ATOM 1726 N N . ARG A 1 241 ? 3.490 -13.286 -17.849 1.00 95.25 241 ARG A N 1
ATOM 1727 C CA . ARG A 1 241 ? 4.830 -13.218 -18.456 1.00 95.25 241 ARG A CA 1
ATOM 1728 C C . ARG A 1 241 ? 5.268 -11.781 -18.748 1.00 95.25 241 ARG A C 1
ATOM 1730 O O . ARG A 1 241 ? 6.419 -11.437 -18.496 1.00 95.25 241 ARG A O 1
ATOM 1737 N N . LEU A 1 242 ? 4.356 -10.924 -19.214 1.00 96.44 242 LEU A N 1
ATOM 1738 C CA . LEU A 1 242 ? 4.637 -9.499 -19.424 1.00 96.44 242 LEU A CA 1
ATOM 1739 C C . LEU A 1 242 ? 4.955 -8.799 -18.098 1.00 96.44 242 LEU A C 1
ATOM 1741 O O . LEU A 1 242 ? 5.966 -8.105 -18.002 1.00 96.44 242 LEU A O 1
ATOM 1745 N N . SER A 1 243 ? 4.145 -9.041 -17.063 1.00 95.38 243 SER A N 1
ATOM 1746 C CA . SER A 1 243 ? 4.388 -8.494 -15.724 1.00 95.38 243 SER A CA 1
ATOM 1747 C C . SER A 1 243 ? 5.759 -8.920 -15.188 1.00 95.38 243 SER A C 1
ATOM 1749 O O . SER A 1 243 ? 6.516 -8.088 -14.687 1.00 95.38 243 SER A O 1
ATOM 1751 N N . ALA A 1 244 ? 6.125 -10.195 -15.355 1.00 93.88 244 ALA A N 1
ATOM 1752 C CA . ALA A 1 244 ? 7.422 -10.722 -14.939 1.00 93.88 244 ALA A CA 1
ATOM 1753 C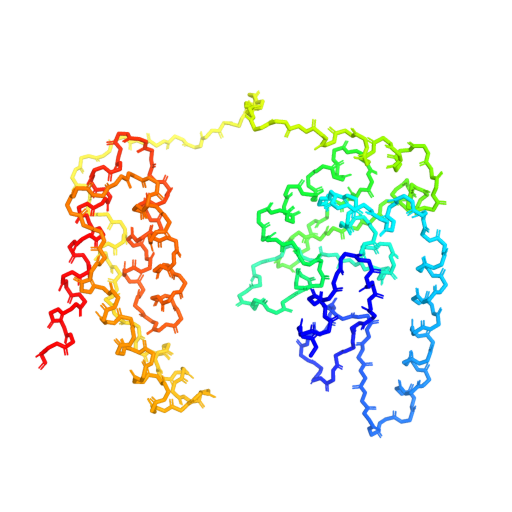 C . ALA A 1 244 ? 8.594 -10.116 -15.727 1.00 93.88 244 ALA A C 1
ATOM 1755 O O . ALA A 1 244 ? 9.596 -9.737 -15.124 1.00 93.88 244 ALA A O 1
ATOM 1756 N N . ALA A 1 245 ? 8.468 -9.973 -17.050 1.00 95.81 245 ALA A N 1
ATOM 1757 C CA . ALA A 1 245 ? 9.501 -9.364 -17.884 1.00 95.81 245 ALA A CA 1
ATOM 1758 C C . ALA A 1 245 ? 9.742 -7.888 -17.516 1.00 95.81 245 ALA A C 1
ATOM 1760 O O . ALA A 1 245 ? 10.891 -7.454 -17.431 1.00 95.81 245 ALA A O 1
ATOM 1761 N N . CYS A 1 246 ? 8.680 -7.127 -17.232 1.00 96.25 246 CYS A N 1
ATOM 1762 C CA . CYS A 1 246 ? 8.806 -5.743 -16.776 1.00 96.25 246 CYS A CA 1
ATOM 1763 C C . CYS A 1 246 ? 9.433 -5.639 -15.376 1.00 96.25 246 CYS A C 1
ATOM 1765 O O . CYS A 1 246 ? 10.265 -4.761 -15.175 1.00 96.25 246 CYS A O 1
ATOM 1767 N N . ARG A 1 247 ? 9.108 -6.539 -14.434 1.00 93.25 247 ARG A N 1
ATOM 1768 C CA . ARG A 1 247 ? 9.777 -6.586 -13.115 1.00 93.25 247 ARG A CA 1
ATOM 1769 C C . ARG A 1 247 ? 11.260 -6.915 -13.242 1.00 93.25 247 ARG A C 1
ATOM 1771 O O . ARG A 1 247 ? 12.086 -6.210 -12.682 1.00 93.25 247 ARG A O 1
ATOM 1778 N N . ALA A 1 248 ? 11.605 -7.915 -14.055 1.00 94.31 248 ALA A N 1
ATOM 1779 C CA . ALA A 1 248 ? 13.000 -8.269 -14.308 1.00 94.31 248 ALA A CA 1
ATOM 1780 C C . ALA A 1 248 ? 13.801 -7.090 -14.889 1.00 94.31 248 ALA A C 1
ATOM 1782 O O . ALA A 1 248 ? 14.962 -6.918 -14.547 1.00 94.31 248 ALA A O 1
ATOM 1783 N N . LEU A 1 249 ? 13.181 -6.250 -15.726 1.00 95.62 249 LEU A N 1
ATOM 1784 C CA . LEU A 1 249 ? 13.791 -5.010 -16.215 1.00 95.62 249 LEU A CA 1
ATOM 1785 C C . LEU A 1 249 ? 13.991 -3.957 -15.111 1.00 95.62 249 LEU A C 1
ATOM 1787 O O . LEU A 1 249 ? 14.975 -3.227 -15.155 1.00 95.62 249 LEU A O 1
ATOM 1791 N N . GLN A 1 250 ? 13.090 -3.868 -14.131 1.00 94.19 250 GLN A N 1
ATOM 1792 C CA . GLN A 1 250 ? 13.230 -2.946 -12.995 1.00 94.19 250 GLN A CA 1
ATOM 1793 C C . GLN A 1 250 ? 14.310 -3.379 -12.006 1.00 94.19 250 GLN A C 1
ATOM 1795 O O . GLN A 1 250 ? 14.994 -2.526 -11.444 1.00 94.19 250 GLN A O 1
ATOM 1800 N N . ASP A 1 251 ? 14.445 -4.688 -11.809 1.00 91.12 251 ASP A N 1
ATOM 1801 C CA . ASP A 1 251 ? 15.369 -5.280 -10.842 1.00 91.12 251 ASP A CA 1
ATOM 1802 C C . ASP A 1 251 ? 16.773 -5.522 -11.432 1.00 91.12 251 ASP A C 1
ATOM 1804 O O . ASP A 1 251 ? 17.706 -5.841 -10.692 1.00 91.12 251 ASP A O 1
ATOM 1808 N N . ALA A 1 252 ? 16.937 -5.370 -12.753 1.00 92.50 252 ALA A N 1
ATOM 1809 C CA . ALA A 1 252 ? 18.193 -5.598 -13.462 1.00 92.50 252 ALA A CA 1
ATOM 1810 C C . ALA A 1 252 ? 19.300 -4.637 -13.006 1.00 92.50 252 ALA A C 1
ATOM 1812 O O . ALA A 1 252 ? 19.121 -3.416 -12.944 1.00 92.50 252 ALA A O 1
ATOM 1813 N N . ALA A 1 253 ? 20.495 -5.182 -12.768 1.00 91.50 253 ALA A N 1
ATOM 1814 C CA . ALA A 1 253 ? 21.682 -4.359 -12.571 1.00 91.50 253 ALA A CA 1
ATOM 1815 C C . ALA A 1 253 ? 22.059 -3.643 -13.887 1.00 91.50 253 ALA A C 1
ATOM 1817 O O . ALA A 1 253 ? 21.768 -4.169 -14.960 1.00 91.50 253 ALA A O 1
ATOM 1818 N N . PRO A 1 254 ? 22.773 -2.496 -13.860 1.00 92.00 254 PRO A N 1
ATOM 1819 C CA . PRO A 1 254 ? 23.148 -1.755 -15.070 1.00 92.00 254 PRO A CA 1
ATOM 1820 C C . PRO A 1 254 ? 23.684 -2.587 -16.255 1.00 92.00 254 PRO A C 1
ATOM 1822 O O . PRO A 1 254 ? 23.221 -2.347 -17.370 1.00 92.00 254 PRO A O 1
ATOM 1825 N N . PRO A 1 255 ? 24.591 -3.573 -16.072 1.00 91.56 255 PRO A N 1
ATOM 1826 C CA . PRO A 1 255 ? 25.058 -4.399 -17.191 1.00 91.56 255 PRO A CA 1
ATOM 1827 C C . PRO A 1 255 ? 23.987 -5.340 -17.774 1.00 91.56 255 PRO A C 1
ATOM 1829 O O . PRO A 1 255 ? 24.121 -5.770 -18.912 1.00 91.56 255 PRO A O 1
ATOM 1832 N N . GLU A 1 256 ? 22.925 -5.649 -17.030 1.00 92.38 256 GLU A N 1
ATOM 1833 C CA . GLU A 1 256 ? 21.861 -6.596 -17.405 1.00 92.38 256 GLU A CA 1
ATOM 1834 C C . GLU A 1 256 ? 20.646 -5.905 -18.051 1.00 92.38 256 GLU A C 1
ATOM 1836 O O . GLU A 1 256 ? 19.800 -6.563 -18.666 1.00 92.38 256 GLU A O 1
ATOM 1841 N N . ILE A 1 257 ? 20.550 -4.575 -17.928 1.00 92.00 257 ILE A N 1
ATOM 1842 C CA . ILE A 1 257 ? 19.432 -3.771 -18.445 1.00 92.00 257 ILE A CA 1
ATOM 1843 C C . ILE A 1 257 ? 19.189 -3.989 -19.950 1.00 92.00 257 ILE A C 1
ATOM 1845 O O . ILE A 1 257 ? 18.024 -4.162 -20.319 1.00 92.00 257 ILE A O 1
ATOM 1849 N N . PRO A 1 258 ? 20.207 -4.010 -20.839 1.00 93.81 258 PRO A N 1
ATOM 1850 C CA . PRO A 1 258 ? 19.975 -4.206 -22.274 1.00 93.81 258 PRO A CA 1
ATOM 1851 C C . PRO A 1 258 ? 19.282 -5.537 -22.600 1.00 93.81 258 PRO A C 1
ATOM 1853 O O . PRO A 1 258 ? 18.338 -5.580 -23.398 1.00 93.81 258 PRO A O 1
ATOM 1856 N N . ASP A 1 259 ? 19.693 -6.615 -21.932 1.00 93.06 259 ASP A N 1
ATOM 1857 C CA . ASP A 1 259 ? 19.117 -7.945 -22.122 1.00 93.06 259 ASP A CA 1
ATOM 1858 C C . ASP A 1 259 ? 17.696 -8.020 -21.553 1.00 93.06 259 ASP A C 1
ATOM 1860 O O . ASP A 1 259 ? 16.783 -8.546 -22.197 1.00 93.06 259 ASP A O 1
ATOM 1864 N N . ALA A 1 260 ? 17.476 -7.447 -20.366 1.00 93.00 260 ALA A N 1
ATOM 1865 C CA . ALA A 1 260 ? 16.152 -7.381 -19.756 1.00 93.00 260 ALA A CA 1
ATOM 1866 C C . ALA A 1 260 ? 15.167 -6.555 -20.604 1.00 93.00 260 ALA A C 1
ATOM 1868 O O . ALA A 1 260 ? 14.017 -6.959 -20.793 1.00 93.00 260 ALA A O 1
ATOM 1869 N N . LEU A 1 261 ? 15.627 -5.446 -21.193 1.00 95.81 261 LEU A N 1
ATOM 1870 C CA . LEU A 1 261 ? 14.827 -4.610 -22.088 1.00 95.81 261 LEU A CA 1
ATOM 1871 C C . LEU A 1 261 ? 14.478 -5.350 -23.383 1.00 95.81 261 LEU A C 1
ATOM 1873 O O . LEU A 1 261 ? 13.342 -5.277 -23.855 1.00 95.81 261 LEU A O 1
ATOM 1877 N N . THR A 1 262 ? 15.430 -6.099 -23.938 1.00 96.00 262 THR A N 1
ATOM 1878 C CA . THR A 1 262 ? 15.205 -6.938 -25.123 1.00 96.00 262 THR A CA 1
ATOM 1879 C C . THR A 1 262 ? 14.116 -7.981 -24.860 1.00 96.00 262 THR A C 1
ATOM 1881 O O . THR A 1 262 ? 13.191 -8.123 -25.666 1.00 96.00 262 THR A O 1
ATOM 1884 N N . ARG A 1 263 ? 14.150 -8.643 -23.695 1.00 93.75 263 ARG A N 1
ATOM 1885 C CA . ARG A 1 263 ? 13.111 -9.602 -23.274 1.00 93.75 263 ARG A CA 1
ATOM 1886 C C . ARG A 1 263 ? 11.748 -8.947 -23.056 1.00 93.75 263 ARG A C 1
ATOM 1888 O O . ARG A 1 263 ? 10.733 -9.486 -23.509 1.00 93.75 263 ARG A O 1
ATOM 1895 N N . ALA A 1 264 ? 11.707 -7.779 -22.415 1.00 94.00 264 ALA A N 1
ATOM 1896 C CA . ALA A 1 264 ? 10.471 -7.019 -22.242 1.00 94.00 264 ALA A CA 1
ATOM 1897 C C . ALA A 1 264 ? 9.849 -6.672 -23.605 1.00 94.00 264 ALA A C 1
ATOM 1899 O O . ALA A 1 264 ? 8.686 -6.991 -23.845 1.00 94.00 264 ALA A O 1
ATOM 1900 N N . ARG A 1 265 ? 10.639 -6.141 -24.550 1.00 96.69 265 ARG A N 1
ATOM 1901 C CA . ARG A 1 265 ? 10.188 -5.839 -25.922 1.00 96.69 265 ARG A CA 1
ATOM 1902 C C . ARG A 1 265 ? 9.709 -7.075 -26.686 1.00 96.69 265 ARG A C 1
ATOM 1904 O O . ARG A 1 265 ? 8.728 -6.988 -27.422 1.00 96.69 265 ARG A O 1
ATOM 1911 N N 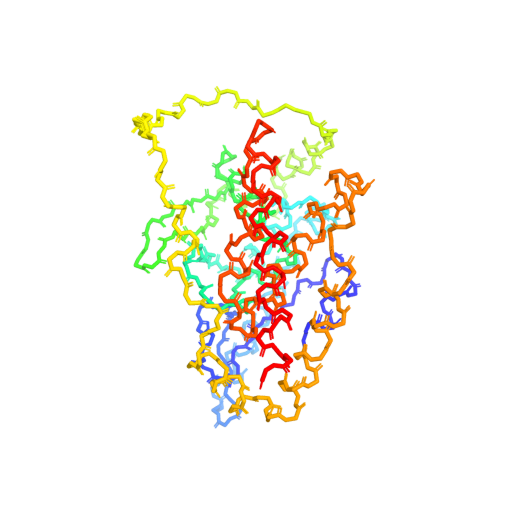. GLN A 1 266 ? 10.378 -8.220 -26.541 1.00 95.62 266 GLN A N 1
ATOM 1912 C CA . GLN A 1 266 ? 9.915 -9.472 -27.149 1.00 95.62 266 GLN A CA 1
ATOM 1913 C C . GLN A 1 266 ? 8.557 -9.891 -26.579 1.00 95.62 266 GLN A C 1
ATOM 1915 O O . GLN A 1 266 ? 7.640 -10.190 -27.334 1.00 95.62 266 GLN A O 1
ATOM 1920 N N . THR A 1 267 ? 8.390 -9.832 -25.259 1.00 94.94 267 THR A N 1
ATOM 1921 C CA . THR A 1 267 ? 7.129 -10.210 -24.606 1.00 94.94 267 THR A CA 1
ATOM 1922 C C . THR A 1 267 ? 5.980 -9.268 -24.979 1.00 94.94 267 THR A C 1
ATOM 1924 O O . THR A 1 267 ? 4.848 -9.718 -25.159 1.00 94.94 267 THR A O 1
ATOM 1927 N N . VAL A 1 268 ? 6.260 -7.973 -25.169 1.00 95.44 268 VAL A N 1
ATOM 1928 C CA . VAL A 1 268 ? 5.294 -7.013 -25.731 1.00 95.44 268 VAL A CA 1
ATOM 1929 C C . VAL A 1 268 ? 4.851 -7.438 -27.134 1.00 95.44 268 VAL A C 1
ATOM 1931 O O . VAL A 1 268 ? 3.651 -7.501 -27.397 1.00 95.44 268 VAL A O 1
ATOM 1934 N N . ARG A 1 269 ? 5.794 -7.789 -28.019 1.00 95.88 269 ARG A N 1
ATOM 1935 C CA . ARG A 1 269 ? 5.478 -8.266 -29.376 1.00 95.88 269 ARG A CA 1
ATOM 1936 C C . ARG A 1 269 ? 4.646 -9.547 -29.363 1.00 95.88 269 ARG A C 1
ATOM 1938 O O . ARG A 1 269 ? 3.659 -9.614 -30.088 1.00 95.88 269 ARG A O 1
ATOM 1945 N N . ASP A 1 270 ? 4.986 -10.511 -28.512 1.00 94.81 270 ASP A N 1
ATOM 1946 C CA . ASP A 1 270 ? 4.227 -11.761 -28.373 1.00 94.81 270 ASP A CA 1
ATOM 1947 C C . ASP A 1 270 ? 2.792 -11.495 -27.885 1.00 94.81 270 ASP A C 1
ATOM 1949 O O . ASP A 1 270 ? 1.834 -12.077 -28.395 1.00 94.81 270 ASP A O 1
ATOM 1953 N N . THR A 1 271 ? 2.634 -10.568 -26.933 1.00 93.69 271 THR A N 1
ATOM 1954 C CA . THR A 1 271 ? 1.325 -10.150 -26.401 1.00 93.69 271 THR A CA 1
ATOM 1955 C C . THR A 1 271 ? 0.458 -9.512 -27.488 1.00 93.69 271 THR A C 1
ATOM 1957 O O . THR A 1 271 ? -0.696 -9.900 -27.663 1.00 93.69 271 THR A O 1
ATOM 1960 N N . LEU A 1 272 ? 1.023 -8.579 -28.261 1.00 93.50 272 LEU A N 1
ATOM 1961 C CA . LEU A 1 272 ? 0.334 -7.934 -29.383 1.00 93.50 272 LEU A CA 1
ATOM 1962 C C . LEU A 1 272 ? 0.009 -8.923 -30.512 1.00 93.50 272 LEU A C 1
ATOM 1964 O O . LEU A 1 272 ? -1.052 -8.822 -31.122 1.00 93.50 272 LEU A O 1
ATOM 1968 N N . GLY A 1 273 ? 0.904 -9.875 -30.790 1.00 91.69 273 GLY A N 1
ATOM 1969 C CA . GLY A 1 273 ? 0.695 -10.918 -31.793 1.00 91.69 273 GLY A CA 1
ATOM 1970 C C . GLY A 1 273 ? -0.472 -11.834 -31.435 1.00 91.69 273 GLY A C 1
ATOM 1971 O O . GLY A 1 273 ? -1.319 -12.097 -32.281 1.00 91.69 273 GLY A O 1
ATOM 1972 N N . ARG A 1 274 ? -0.569 -12.247 -30.165 1.00 90.81 274 ARG A N 1
ATOM 1973 C CA . ARG A 1 274 ? -1.683 -13.069 -29.674 1.00 90.81 274 ARG A CA 1
ATOM 1974 C C . ARG A 1 274 ? -3.030 -12.354 -29.744 1.00 90.81 274 ARG A C 1
ATOM 1976 O O . ARG A 1 274 ? -4.019 -13.001 -30.039 1.00 90.81 274 ARG A O 1
ATOM 1983 N N . ALA A 1 275 ? -3.079 -11.052 -29.468 1.00 83.75 275 ALA A N 1
ATOM 1984 C CA . ALA A 1 275 ? -4.330 -10.291 -29.509 1.00 83.75 275 ALA A CA 1
ATOM 1985 C C . ALA A 1 275 ? -4.900 -10.109 -30.930 1.00 83.75 275 ALA A C 1
ATOM 1987 O O . ALA A 1 275 ? -6.057 -9.736 -31.080 1.00 83.75 275 ALA A O 1
ATOM 1988 N N . ARG A 1 276 ? -4.083 -10.332 -31.968 1.00 80.25 276 ARG A N 1
ATOM 1989 C CA . ARG A 1 276 ? -4.481 -10.220 -33.380 1.00 80.25 276 ARG A CA 1
ATOM 1990 C C . ARG A 1 276 ? -4.860 -11.561 -34.020 1.00 80.25 276 ARG A C 1
ATOM 1992 O O . ARG A 1 276 ? -5.309 -11.543 -35.163 1.00 80.25 276 ARG A O 1
ATOM 1999 N N . ALA A 1 277 ? -4.598 -12.675 -33.337 1.00 73.56 277 ALA A N 1
ATOM 2000 C CA . ALA A 1 277 ? -4.848 -14.037 -33.808 1.00 73.56 277 ALA A CA 1
ATOM 2001 C C . ALA A 1 277 ? -6.225 -14.524 -33.347 1.00 73.56 277 ALA A C 1
ATOM 2003 O O . ALA A 1 277 ? -6.895 -15.189 -34.165 1.00 73.56 277 ALA A O 1
#

InterPro domains:
  IPR008207 Signal transduction histidine kinase, phosphotransfer (Hpt) domain [PF01627] (204-267)
  IPR036641 HPT domain superfamily [G3DSA:1.20.120.160] (176-277)
  IPR036641 HPT domain superfamily [SSF47226] (177-275)

Radius of gyration: 22.85 Å; chains: 1; bounding box: 56×39×59 Å

Organism: NCBI:txid560405

Secondary structure (DSSP, 8-state):
-TGGGSS-TT-----EESSSSSGGGSSEE--TT-HHHHHHHHHHHHHHHHHHHHS-HHHHH--SHHHHHHHHHHHHT--EEEE----TTSTHHHHT--HHHHHHHHHHHHHTTSEEEEEETTEEEEEE-HHHHHHHTT-HHHHHHHHHT---S---------PPPPPP-TTPPPTTTTS-SS-HHHHHHHHHHH-HHHHHHHHHHHHHHHTTSS-TT--HHHHHHHHHHHHHHHHHTT-HHHHHHHHHHHH--GGGHHHHHHHHHHHHHHHHHHHT-

pLDDT: mean 81.75, std 19.03, range [29.78, 96.69]

Sequence (277 aa):
MRALRAEGPGRFLPAFDLTGRLGPACDGAFRVDEPDSWDGLVHAVRAFARRRDALDPALRAATDPAARLLAALFVGDRVLALGHCADPTGPVAGTGLSQAGLMGATLALTEAGLAACEAAPGGVVVRLTETGRAAAQGGAEAAALAGRHGVRPGAAPAGNWRRPNVVPSGAATHPADALPLLDPDRVRTLQEMIGPREVERLGDNLLARLATAFPAEAPLPEILREAHALVAMSGSLGFVRLSAACRALQDAAPPEIPDALTRARQTVRDTLGRARA